Protein AF-A0A2Z3GL99-F1 (afdb_monomer)

Secondary structure (DSSP, 8-state):
----PPPPPP------------------------------------S-S----HHHHHHHHHHHHHHHHHHHHHHHHHHHHHHHHHHHHHHTT-TTSHHHHHHHHHHHHHHHHHHHHHHHHHHHHHHHHHHHHHHHT----HHHHHHHHHHHHHHHHHHHHHHHHHHHHHHHHHHHHHHHHHTT-

Radius of gyration: 28.24 Å; Cα contacts (8 Å, |Δi|>4): 46; chains: 1; bounding box: 80×48×64 Å

Nearest PDB structures (foldseek):
  5mx5-assembly1_F  TM=6.852E-01  e=1.227E+00  Mus musculus
  7drw-assembly1_O  TM=6.756E-01  e=1.525E+00  Homo sapiens
  5mx5-assembly1_B  TM=5.835E-01  e=1.227E+00  Mus musculus
  6nct-assembly1_B  TM=4.288E-01  e=8.375E-01  Homo sapiens
  8to0-assembly1_z4  TM=4.499E-01  e=2.359E+00  Mus musculus

Solvent-accessible surface area (backbone atoms only — not comparable to full-atom values): 11790 Å² total; per-residue (Å²): 139,82,89,85,86,84,79,84,82,87,82,88,81,87,82,80,89,83,86,85,81,88,86,82,84,86,89,90,87,88,92,84,92,90,82,90,87,83,88,88,87,92,78,93,73,84,91,81,72,86,79,82,44,73,70,55,54,51,53,52,47,56,50,50,55,51,56,50,56,52,52,58,51,51,48,58,48,50,56,49,53,49,55,50,49,54,53,54,30,56,76,68,71,39,65,84,38,72,70,46,50,58,48,50,58,52,49,53,53,49,51,55,51,48,56,55,48,50,59,51,46,56,57,46,54,53,52,49,56,58,46,51,55,46,55,75,71,47,92,64,53,70,74,54,57,51,51,52,50,56,50,51,53,53,54,52,53,50,50,52,53,54,48,54,50,52,53,52,54,50,54,50,52,54,51,53,51,54,47,62,64,55,81,73,115

Mean predicted aligned error: 14.6 Å

Sequence (185 aa):
MKSVHHRFPAAALVLALGAATLGGCSPASKPAADQPDGSAATTAGAPGAPVITHADLVTEHQKLEADHRIMQTADSVMEQDHRQALAAAQQAGIEKTPAFQALEKRHDALIQQHQAVIKRHDAVITRHAELEAKHEAGGVPEAQMRQDHDQMKAEDQQIQQEHQKLVADHASMMAEHKKMLADKK

pLDDT: mean 75.06, std 21.86, range [30.75, 96.0]

Structure (mmCIF, N/CA/C/O backbone):
data_AF-A0A2Z3GL99-F1
#
_entry.id   AF-A0A2Z3GL99-F1
#
loop_
_atom_site.group_PDB
_atom_site.id
_atom_site.type_symbol
_atom_site.label_atom_id
_atom_site.label_alt_id
_atom_site.label_comp_id
_atom_site.label_asym_id
_atom_site.label_entity_id
_atom_site.label_seq_id
_atom_site.pdbx_PDB_ins_code
_atom_site.Cartn_x
_atom_site.Cartn_y
_atom_site.Cartn_z
_atom_site.occupancy
_atom_site.B_iso_or_equiv
_atom_site.auth_seq_id
_atom_site.auth_comp_id
_atom_site.auth_asym_id
_atom_site.auth_atom_id
_atom_site.pdbx_PDB_model_num
ATOM 1 N N . MET A 1 1 ? -24.311 -40.530 34.694 1.00 41.72 1 MET A N 1
ATOM 2 C CA . MET A 1 1 ? -23.332 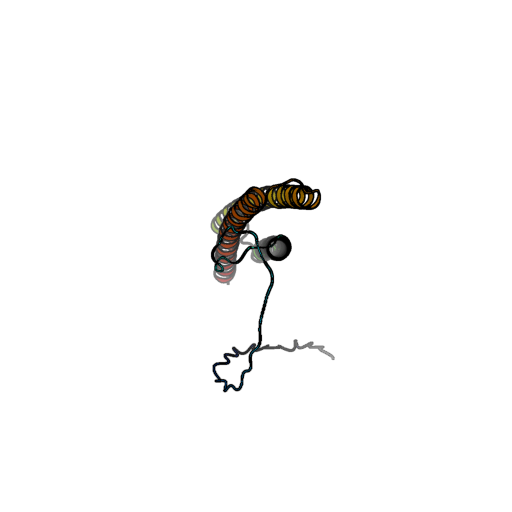-41.232 33.827 1.00 41.72 1 MET A CA 1
ATOM 3 C C . MET A 1 1 ? -23.563 -40.746 32.400 1.00 41.72 1 MET A C 1
ATOM 5 O O . MET A 1 1 ? -24.713 -40.779 32.003 1.00 41.72 1 MET A O 1
ATOM 9 N N . LYS A 1 2 ? -22.608 -40.251 31.605 1.00 44.25 2 LYS A N 1
ATOM 10 C CA . LYS A 1 2 ? -21.191 -39.886 31.822 1.00 44.25 2 LYS A CA 1
ATOM 11 C C . LYS A 1 2 ? -20.988 -38.465 31.256 1.00 44.25 2 LYS A C 1
ATOM 13 O O . LYS A 1 2 ? -21.546 -38.167 30.209 1.00 44.25 2 LYS A O 1
ATOM 18 N N . SER A 1 3 ? -20.195 -37.624 31.920 1.00 37.53 3 SER A N 1
ATOM 19 C CA . SER A 1 3 ? -19.757 -36.333 31.360 1.00 37.53 3 SER A CA 1
ATOM 20 C C . SER A 1 3 ? -18.517 -36.557 30.491 1.00 37.53 3 SER A C 1
ATOM 22 O O . SER A 1 3 ? -17.615 -37.279 30.920 1.00 37.53 3 SER A O 1
ATOM 24 N N . VAL A 1 4 ? -18.455 -35.963 29.296 1.00 54.50 4 VAL A N 1
ATOM 25 C CA . VAL A 1 4 ? -17.267 -36.011 28.427 1.00 54.50 4 VAL A CA 1
ATOM 26 C C . VAL A 1 4 ? -16.664 -34.615 28.350 1.00 54.50 4 VAL A C 1
ATOM 28 O O . VAL A 1 4 ? -17.136 -33.751 27.619 1.00 54.50 4 VAL A O 1
ATOM 31 N N . HIS A 1 5 ? -15.599 -34.403 29.120 1.00 43.56 5 HIS A N 1
ATOM 32 C CA . HIS A 1 5 ? -14.755 -33.223 28.986 1.00 43.56 5 HIS A CA 1
ATOM 33 C C . HIS A 1 5 ? -13.736 -33.465 27.869 1.00 43.56 5 HIS A C 1
ATOM 35 O O . HIS A 1 5 ? -12.923 -34.388 27.963 1.00 43.56 5 HIS A O 1
ATOM 41 N N . HIS A 1 6 ? -13.723 -32.614 26.846 1.00 51.88 6 HIS A N 1
ATOM 42 C CA . HIS A 1 6 ? -12.585 -32.511 25.936 1.00 51.88 6 HIS A CA 1
ATOM 43 C C . HIS A 1 6 ? -11.726 -31.313 26.335 1.00 51.88 6 HIS A C 1
ATOM 45 O O . HIS A 1 6 ? -12.193 -30.181 26.428 1.00 51.88 6 HIS A O 1
ATOM 51 N N . ARG A 1 7 ? -10.468 -31.614 26.670 1.00 53.91 7 ARG A N 1
ATOM 52 C CA . ARG A 1 7 ? -9.465 -30.659 27.140 1.00 53.91 7 ARG A CA 1
ATOM 53 C C . ARG A 1 7 ? -8.637 -30.232 25.932 1.00 53.91 7 ARG A C 1
ATOM 55 O O . ARG A 1 7 ? -8.087 -31.091 25.249 1.00 53.91 7 ARG A O 1
ATOM 62 N N . PHE A 1 8 ? -8.529 -28.930 25.697 1.00 39.97 8 PHE A N 1
ATOM 63 C CA . PHE A 1 8 ? -7.584 -28.382 24.726 1.00 39.97 8 PHE A CA 1
ATOM 64 C C . PHE A 1 8 ? -6.140 -28.594 25.218 1.00 39.97 8 PHE A C 1
ATOM 66 O O . PHE A 1 8 ? -5.864 -28.293 26.384 1.00 39.97 8 PHE A O 1
ATOM 73 N N . PRO A 1 9 ? -5.206 -29.061 24.372 1.00 54.28 9 PRO A N 1
ATOM 74 C CA . PRO A 1 9 ? -3.782 -28.938 24.642 1.00 54.28 9 PRO A CA 1
ATOM 75 C C . PRO A 1 9 ? -3.295 -27.540 24.235 1.00 54.28 9 PRO A C 1
ATOM 77 O O . PRO A 1 9 ? -3.464 -27.116 23.094 1.00 54.28 9 PRO A O 1
ATOM 80 N N . ALA A 1 10 ? -2.670 -26.825 25.169 1.00 42.97 10 ALA A N 1
ATOM 81 C CA . ALA A 1 10 ? -1.933 -25.607 24.858 1.00 42.97 10 ALA A CA 1
ATOM 82 C C . ALA A 1 10 ? -0.568 -25.972 24.253 1.00 42.97 10 ALA A C 1
ATOM 84 O O . ALA A 1 10 ? 0.182 -26.742 24.853 1.00 42.97 10 ALA A O 1
ATOM 85 N N . ALA A 1 11 ? -0.233 -25.391 23.101 1.00 43.44 11 ALA A N 1
ATOM 86 C CA . ALA A 1 11 ? 1.092 -25.485 22.498 1.00 43.44 11 ALA A CA 1
ATOM 87 C C . ALA A 1 11 ? 1.738 -24.094 22.492 1.00 43.44 11 ALA A C 1
ATOM 89 O O . ALA A 1 11 ? 1.446 -23.262 21.636 1.00 43.44 11 ALA A O 1
ATOM 90 N N . ALA A 1 12 ? 2.602 -23.834 23.474 1.00 41.66 12 ALA A N 1
ATOM 91 C CA . ALA A 1 12 ? 3.478 -22.672 23.456 1.00 41.66 12 ALA A CA 1
ATOM 92 C C . ALA A 1 12 ? 4.697 -22.995 22.582 1.00 41.66 12 ALA A C 1
ATOM 94 O O . ALA A 1 12 ? 5.464 -23.897 22.921 1.00 41.66 12 ALA A O 1
ATOM 95 N N . LEU A 1 13 ? 4.885 -22.267 21.479 1.00 40.94 13 LEU A N 1
ATOM 96 C CA . LEU A 1 13 ? 6.094 -22.366 20.664 1.00 40.94 13 LEU A CA 1
ATOM 97 C C . LEU A 1 13 ? 6.972 -21.135 20.902 1.00 40.94 13 LEU A C 1
ATOM 99 O O . LEU A 1 13 ? 6.658 -20.030 20.468 1.00 40.94 13 LEU A O 1
ATOM 103 N N . VAL A 1 14 ? 8.073 -21.347 21.617 1.00 40.41 14 VAL A N 1
ATOM 104 C CA . VAL A 1 14 ? 9.142 -20.360 21.789 1.00 40.41 14 VAL A CA 1
ATOM 105 C C . VAL A 1 14 ? 9.998 -20.365 20.526 1.00 40.41 14 VAL A C 1
ATOM 107 O O . VAL A 1 14 ? 10.539 -21.409 20.167 1.00 40.41 14 VAL A O 1
ATOM 110 N N . LEU A 1 15 ? 10.163 -19.210 19.880 1.00 39.53 15 LEU A N 1
ATOM 111 C CA . LEU A 1 15 ? 11.163 -19.019 18.828 1.00 39.53 15 LEU A CA 1
ATOM 112 C C . LEU A 1 15 ? 12.319 -18.186 19.385 1.00 39.53 15 LEU A C 1
ATOM 114 O O . LEU A 1 15 ? 12.143 -17.041 19.796 1.00 39.53 15 LEU A O 1
ATOM 118 N N . ALA A 1 16 ? 13.492 -18.812 19.460 1.00 40.69 16 ALA A N 1
ATOM 119 C CA . ALA A 1 16 ? 14.688 -18.229 20.048 1.00 40.69 16 ALA A CA 1
ATOM 120 C C . ALA A 1 16 ? 15.438 -17.339 19.047 1.00 40.69 16 ALA A C 1
ATOM 122 O O . ALA A 1 16 ? 15.595 -17.687 17.877 1.00 40.69 16 ALA A O 1
ATOM 123 N N . LEU A 1 17 ? 15.955 -16.213 19.541 1.00 40.97 17 LEU A N 1
ATOM 124 C CA . LEU A 1 17 ? 16.877 -15.346 18.813 1.00 40.97 17 LEU A CA 1
ATOM 125 C C . LEU A 1 17 ? 18.257 -16.022 18.723 1.00 40.97 17 LEU A C 1
ATOM 127 O O . LEU A 1 17 ? 18.884 -16.280 19.749 1.00 40.97 17 LEU A O 1
ATOM 131 N N . GLY A 1 18 ? 18.733 -16.289 17.506 1.00 34.81 18 GLY A N 1
ATOM 132 C CA . GLY A 1 18 ? 20.058 -16.859 17.248 1.00 34.81 18 GLY A CA 1
ATOM 133 C C . GLY A 1 18 ? 20.993 -15.843 16.597 1.00 34.81 18 GLY A C 1
ATOM 134 O O . GLY A 1 18 ? 21.006 -15.719 15.377 1.00 34.81 18 GLY A O 1
ATOM 135 N N . ALA A 1 19 ? 21.784 -15.129 17.400 1.00 40.16 19 ALA A N 1
ATOM 136 C CA . ALA A 1 19 ? 22.889 -14.315 16.897 1.00 40.16 19 ALA A CA 1
ATOM 137 C C . ALA A 1 19 ? 24.157 -15.174 16.764 1.00 40.16 19 ALA A C 1
ATOM 139 O O . ALA A 1 19 ? 24.515 -15.888 17.700 1.00 40.16 19 ALA A O 1
ATOM 140 N N . ALA A 1 20 ? 24.858 -15.073 15.633 1.00 40.88 20 ALA A N 1
ATOM 141 C CA . ALA A 1 20 ? 26.157 -15.708 15.419 1.00 40.88 20 ALA A CA 1
ATOM 142 C C . ALA A 1 20 ? 27.150 -14.685 14.854 1.00 40.88 20 ALA A C 1
ATOM 144 O O . ALA A 1 20 ? 26.864 -14.004 13.869 1.00 40.88 20 ALA A O 1
ATOM 145 N N . THR A 1 21 ? 28.311 -14.565 15.495 1.00 37.78 21 THR A N 1
ATOM 146 C CA . THR A 1 21 ? 29.349 -13.579 15.179 1.00 37.78 21 THR A CA 1
ATOM 147 C C . THR A 1 21 ? 30.720 -14.243 15.011 1.00 37.78 21 THR A C 1
ATOM 149 O O . THR A 1 21 ? 31.078 -15.127 15.780 1.00 37.78 21 THR A O 1
ATOM 152 N N . LEU A 1 22 ? 31.508 -13.693 14.073 1.00 35.25 22 LEU A N 1
ATOM 153 C CA . LEU A 1 22 ? 32.984 -13.706 13.997 1.00 35.25 22 LEU A CA 1
ATOM 154 C C . LEU A 1 22 ? 33.747 -15.002 13.626 1.00 35.25 22 LEU A C 1
ATOM 156 O O . LEU A 1 22 ? 33.459 -16.099 14.087 1.00 35.25 22 LEU A O 1
ATOM 160 N N . GLY A 1 23 ? 34.844 -14.791 12.879 1.00 33.12 23 GLY A N 1
ATOM 161 C CA . GLY A 1 23 ? 35.929 -15.752 12.602 1.00 33.12 23 GLY A CA 1
ATOM 162 C C . GLY A 1 23 ? 35.973 -16.231 11.139 1.00 33.12 23 GLY A C 1
ATOM 163 O O . GLY A 1 23 ? 34.971 -16.717 10.636 1.00 33.12 23 GLY A O 1
ATOM 164 N N . GLY A 1 24 ? 37.082 -16.139 10.394 1.00 30.75 24 GLY A N 1
ATOM 165 C CA . GLY A 1 24 ? 38.426 -15.641 10.727 1.00 30.75 24 GLY A CA 1
ATOM 166 C C . GLY A 1 24 ? 39.341 -15.546 9.484 1.00 30.75 24 GLY A C 1
ATOM 167 O O . GLY A 1 24 ? 38.906 -15.817 8.369 1.00 30.75 24 GLY A O 1
ATOM 168 N N . CYS A 1 25 ? 40.592 -15.116 9.677 1.00 33.41 25 CYS A N 1
ATOM 169 C CA . CYS A 1 25 ? 41.527 -14.694 8.619 1.00 33.41 25 CYS A CA 1
ATOM 170 C C . CYS A 1 25 ? 42.076 -15.794 7.681 1.00 33.41 25 CYS A C 1
ATOM 172 O O . CYS A 1 25 ? 42.191 -16.961 8.049 1.00 33.41 25 CYS A O 1
ATOM 174 N N . SER A 1 26 ? 42.548 -15.350 6.507 1.00 41.50 26 SER A N 1
ATOM 175 C CA . SER A 1 26 ? 43.409 -16.075 5.551 1.00 41.50 26 SER A CA 1
ATOM 176 C C . SER A 1 26 ? 44.777 -16.488 6.131 1.00 41.50 26 SER A C 1
ATOM 178 O O . SER A 1 26 ? 45.189 -15.986 7.180 1.00 41.50 26 SER A O 1
ATOM 180 N N . PRO A 1 27 ? 45.556 -17.311 5.398 1.00 51.03 27 PRO A N 1
ATOM 181 C CA . PRO A 1 27 ? 46.766 -16.756 4.762 1.00 51.03 27 PRO A CA 1
ATOM 182 C C . PRO A 1 27 ? 47.041 -17.256 3.320 1.00 51.03 27 PRO A C 1
ATOM 184 O O . PRO A 1 27 ? 46.310 -18.079 2.778 1.00 51.03 27 PRO A O 1
ATOM 187 N N . ALA A 1 28 ? 48.088 -16.710 2.682 1.00 38.22 28 ALA A N 1
ATOM 188 C CA . ALA A 1 28 ? 48.349 -16.754 1.232 1.00 38.22 28 ALA A CA 1
ATOM 189 C C . ALA A 1 28 ? 49.667 -17.456 0.819 1.00 38.22 28 ALA A C 1
ATOM 191 O O . ALA A 1 28 ? 50.537 -17.659 1.665 1.00 38.22 28 ALA A O 1
ATOM 192 N N . SER A 1 29 ? 49.836 -17.749 -0.488 1.00 39.06 29 SER A N 1
ATOM 193 C CA . SER A 1 29 ? 51.088 -17.918 -1.297 1.00 39.06 29 SER A CA 1
ATOM 194 C C . SER A 1 29 ? 50.747 -18.624 -2.634 1.00 39.06 29 SER A C 1
ATOM 196 O O . SER A 1 29 ? 49.821 -19.424 -2.628 1.00 39.06 29 SER A O 1
ATOM 198 N N . LYS A 1 30 ? 51.401 -18.460 -3.802 1.00 37.50 30 LYS A N 1
ATOM 199 C CA . LYS A 1 30 ? 52.640 -17.764 -4.253 1.00 37.50 30 LYS A CA 1
ATOM 200 C C . LYS A 1 30 ? 52.565 -17.499 -5.801 1.00 37.50 30 LYS A C 1
ATOM 202 O O . LYS A 1 30 ? 51.658 -18.048 -6.420 1.00 37.50 30 LYS A O 1
ATOM 207 N N . PRO A 1 31 ? 53.478 -16.723 -6.444 1.00 57.69 31 PRO A N 1
ATOM 208 C CA . PRO A 1 31 ? 53.343 -16.265 -7.848 1.00 57.69 31 PRO A CA 1
ATOM 209 C C . PRO A 1 31 ? 54.406 -16.774 -8.864 1.00 57.69 31 PRO A C 1
ATOM 211 O O . PRO A 1 31 ? 55.499 -17.165 -8.459 1.00 57.69 31 PRO A O 1
ATOM 214 N N . ALA A 1 32 ? 54.100 -16.655 -10.171 1.00 34.88 32 ALA A N 1
ATOM 215 C CA . ALA A 1 32 ? 54.984 -16.455 -11.353 1.00 34.88 32 ALA A CA 1
ATOM 216 C C . ALA A 1 32 ? 54.061 -16.245 -12.593 1.00 34.88 32 ALA A C 1
ATOM 218 O O . ALA A 1 32 ? 53.112 -17.007 -12.735 1.00 34.88 32 ALA A O 1
ATOM 219 N N . ALA A 1 33 ? 54.080 -15.154 -13.373 1.00 39.31 33 ALA A N 1
ATOM 220 C CA . ALA A 1 33 ? 55.116 -14.605 -14.269 1.00 39.31 33 ALA A CA 1
ATOM 221 C C . ALA A 1 33 ? 55.291 -15.387 -15.595 1.00 39.31 33 ALA A C 1
ATOM 223 O O . ALA A 1 33 ? 55.953 -16.419 -15.579 1.00 39.31 33 ALA A O 1
ATOM 224 N N . ASP A 1 34 ? 54.703 -14.894 -16.705 1.00 32.75 34 ASP A N 1
ATOM 225 C CA . ASP A 1 34 ? 55.428 -14.429 -17.917 1.00 32.75 34 ASP A CA 1
ATOM 226 C C . ASP A 1 34 ? 54.493 -13.722 -18.947 1.00 32.75 34 ASP A C 1
ATOM 228 O O . ASP A 1 34 ? 53.278 -13.926 -18.930 1.00 32.75 34 ASP A O 1
ATOM 232 N N . GLN A 1 35 ? 55.056 -12.873 -19.820 1.00 36.34 35 GLN A N 1
ATOM 233 C CA . GLN A 1 35 ? 54.429 -12.135 -20.945 1.00 36.34 35 GLN A CA 1
ATOM 234 C C . GLN A 1 35 ? 55.552 -11.851 -21.976 1.00 36.34 35 GLN A C 1
ATOM 236 O O . GLN A 1 35 ? 56.686 -11.669 -21.530 1.00 36.34 35 GLN A O 1
ATOM 241 N N . PRO A 1 36 ? 55.320 -11.779 -23.308 1.00 53.50 36 PRO A N 1
ATOM 242 C CA . PRO A 1 36 ? 54.488 -10.752 -23.970 1.00 53.50 36 PRO A CA 1
ATOM 243 C C . PRO A 1 36 ? 53.603 -11.392 -25.085 1.00 53.50 36 PRO A C 1
ATOM 245 O O . PRO A 1 36 ? 53.304 -12.577 -24.975 1.00 53.50 36 PRO A O 1
ATOM 248 N N . ASP A 1 37 ? 53.078 -10.769 -26.153 1.00 35.12 37 ASP A N 1
ATOM 249 C CA . ASP A 1 37 ? 53.055 -9.392 -26.702 1.00 35.12 37 ASP A CA 1
ATOM 250 C C . ASP A 1 37 ? 51.786 -9.229 -27.594 1.00 35.12 37 ASP A C 1
ATOM 252 O O . ASP A 1 37 ? 51.053 -10.201 -27.788 1.00 35.12 37 ASP A O 1
ATOM 256 N N . GLY A 1 38 ? 51.564 -8.059 -28.215 1.00 32.44 38 GLY A N 1
ATOM 257 C CA . GLY A 1 38 ? 50.743 -7.929 -29.433 1.00 32.44 38 GLY A CA 1
ATOM 258 C C . GLY A 1 38 ? 49.663 -6.836 -29.434 1.00 32.44 38 GLY A C 1
ATOM 259 O O . GLY A 1 38 ? 48.507 -7.108 -29.133 1.00 32.44 38 GLY A O 1
ATOM 260 N N . SER A 1 39 ? 50.049 -5.624 -29.850 1.00 35.78 39 SER A N 1
ATOM 261 C CA . SER A 1 39 ? 49.253 -4.459 -30.311 1.00 35.78 39 SER A CA 1
ATOM 262 C C . SER A 1 39 ? 47.783 -4.639 -30.757 1.00 35.78 39 SER A C 1
ATOM 264 O O . SER A 1 39 ? 47.434 -5.640 -31.367 1.00 35.78 39 SER A O 1
ATOM 266 N N . ALA A 1 40 ? 46.910 -3.617 -30.748 1.00 35.44 40 ALA A N 1
ATOM 267 C CA . ALA A 1 40 ? 46.861 -2.298 -30.084 1.00 35.44 40 ALA A CA 1
ATOM 268 C C . ALA A 1 40 ? 45.566 -1.569 -30.526 1.00 35.44 40 ALA A C 1
ATOM 270 O O . ALA A 1 40 ? 45.339 -1.448 -31.728 1.00 35.44 40 ALA A O 1
ATOM 271 N N . ALA A 1 41 ? 44.773 -1.008 -29.602 1.00 34.12 41 ALA A N 1
ATOM 272 C CA . ALA A 1 41 ? 43.851 0.113 -29.870 1.00 34.12 41 ALA A CA 1
ATOM 273 C C . ALA A 1 41 ? 43.347 0.731 -28.552 1.00 34.12 41 ALA A C 1
ATOM 275 O O . ALA A 1 41 ? 42.792 0.041 -27.701 1.00 34.12 41 ALA A O 1
ATOM 276 N N . THR A 1 42 ? 43.541 2.039 -28.383 1.00 34.47 42 THR A N 1
ATOM 277 C CA . THR A 1 42 ? 43.321 2.755 -27.117 1.00 34.47 42 THR A CA 1
ATOM 278 C C . THR A 1 42 ? 41.980 3.483 -27.075 1.00 34.47 42 THR A C 1
ATOM 280 O O . THR A 1 42 ? 41.791 4.428 -27.834 1.00 34.47 42 THR A O 1
ATOM 283 N N . THR A 1 43 ? 41.162 3.201 -26.059 1.00 36.00 43 THR A N 1
ATOM 284 C CA . THR A 1 43 ? 40.497 4.248 -25.255 1.00 36.00 43 THR A CA 1
ATOM 285 C C . THR A 1 43 ? 40.430 3.790 -23.803 1.00 36.00 43 THR A C 1
ATOM 287 O O . THR A 1 43 ? 39.802 2.780 -23.497 1.00 36.00 43 THR A O 1
ATOM 290 N N . ALA A 1 44 ? 41.092 4.520 -22.908 1.00 39.44 44 ALA A N 1
ATOM 291 C CA . ALA A 1 44 ? 41.144 4.189 -21.491 1.00 39.44 44 ALA A CA 1
ATOM 292 C C . ALA A 1 44 ? 39.843 4.591 -20.771 1.00 39.44 44 ALA A C 1
ATOM 294 O O . ALA A 1 44 ? 39.575 5.776 -20.587 1.00 39.44 44 ALA A O 1
ATOM 295 N N . GLY A 1 45 ? 39.071 3.597 -20.326 1.00 32.97 45 GLY A N 1
ATOM 296 C CA . GLY A 1 45 ? 38.057 3.737 -19.278 1.00 32.97 45 GLY A CA 1
ATOM 297 C C . GLY A 1 45 ? 38.579 3.112 -17.983 1.00 32.97 45 GLY A C 1
ATOM 298 O O . GLY A 1 45 ? 39.161 2.028 -18.016 1.00 32.97 45 GLY A O 1
ATOM 299 N N . ALA A 1 46 ? 38.427 3.796 -16.848 1.00 37.53 46 ALA A N 1
ATOM 300 C CA . ALA A 1 46 ? 38.944 3.311 -15.568 1.00 37.53 46 ALA A CA 1
ATOM 301 C C . ALA A 1 46 ? 38.182 2.057 -15.077 1.00 37.53 46 ALA A C 1
ATOM 303 O O . ALA A 1 46 ? 36.950 2.047 -15.124 1.00 37.53 46 ALA A O 1
ATOM 304 N N . PRO A 1 47 ? 38.866 1.025 -14.545 1.00 50.56 47 PRO A N 1
ATOM 305 C CA . PRO A 1 47 ? 38.201 -0.113 -13.922 1.00 50.56 47 PRO A CA 1
ATOM 306 C C . PRO A 1 47 ? 37.761 0.274 -12.502 1.00 50.56 47 PRO A C 1
ATOM 308 O O . PRO A 1 47 ? 38.609 0.527 -11.647 1.00 50.56 47 PRO A O 1
ATOM 311 N N . GLY A 1 48 ? 36.454 0.335 -12.225 1.00 43.47 48 GLY A N 1
ATOM 312 C CA . GLY A 1 48 ? 36.008 0.648 -10.857 1.00 43.47 48 GLY A CA 1
ATOM 313 C C . GLY A 1 48 ? 34.541 1.004 -10.616 1.00 43.47 48 GLY A C 1
ATOM 314 O O . GLY A 1 48 ? 34.160 1.121 -9.455 1.00 43.47 48 GLY A O 1
ATOM 315 N N . ALA A 1 49 ? 33.705 1.156 -11.646 1.00 43.16 49 ALA A N 1
ATOM 316 C CA . ALA A 1 49 ? 32.254 1.197 -11.457 1.00 43.16 49 ALA A CA 1
ATOM 317 C C . ALA A 1 49 ? 31.677 -0.215 -11.662 1.00 43.16 49 ALA A C 1
ATOM 319 O O . ALA A 1 49 ? 32.014 -0.839 -12.672 1.00 43.16 49 ALA A O 1
ATOM 320 N N . PRO A 1 50 ? 30.819 -0.737 -10.762 1.00 49.34 50 PRO A N 1
ATOM 321 C CA . PRO A 1 50 ? 30.037 -1.924 -11.071 1.00 49.34 50 PRO A CA 1
ATOM 322 C C . PRO A 1 50 ? 29.087 -1.578 -12.222 1.00 49.34 50 PRO A C 1
ATOM 324 O O . PRO A 1 50 ? 28.176 -0.763 -12.065 1.00 49.34 50 PRO A O 1
ATOM 327 N N . VAL A 1 51 ? 29.334 -2.168 -13.391 1.00 62.41 51 VAL A N 1
ATOM 328 C CA . VAL A 1 51 ? 28.391 -2.135 -14.512 1.00 62.41 51 VAL A CA 1
ATOM 329 C C . VAL A 1 51 ? 27.218 -3.011 -14.097 1.00 62.41 51 VAL A C 1
ATOM 331 O O . VAL A 1 51 ? 27.363 -4.229 -14.031 1.00 62.41 51 VAL A O 1
ATOM 334 N N . ILE A 1 52 ? 26.093 -2.387 -13.747 1.00 67.62 52 ILE A N 1
ATOM 335 C CA . ILE A 1 52 ? 24.866 -3.117 -13.425 1.00 67.62 52 ILE A CA 1
ATOM 336 C C . ILE A 1 52 ? 24.382 -3.751 -14.727 1.00 67.62 52 ILE A C 1
ATOM 338 O O . ILE A 1 52 ? 24.054 -3.044 -15.680 1.00 67.62 52 ILE A O 1
ATOM 342 N N . THR A 1 53 ? 24.381 -5.077 -14.789 1.00 76.56 53 THR A N 1
ATOM 343 C CA . THR A 1 53 ? 23.956 -5.806 -15.981 1.00 76.56 53 THR A CA 1
ATOM 344 C C . THR A 1 53 ? 22.434 -5.903 -16.032 1.00 76.56 53 THR A C 1
ATOM 346 O O . THR A 1 53 ? 21.754 -5.838 -15.010 1.00 76.56 53 THR A O 1
ATOM 349 N N . HIS A 1 54 ? 21.876 -6.139 -17.220 1.00 73.19 54 HIS A N 1
ATOM 350 C CA . HIS A 1 54 ? 20.443 -6.417 -17.359 1.00 73.19 54 HIS A CA 1
ATOM 351 C C . HIS A 1 54 ? 19.990 -7.623 -16.500 1.00 73.19 54 HIS A C 1
ATOM 353 O O . HIS A 1 54 ? 18.889 -7.612 -15.963 1.00 73.19 54 HIS A O 1
ATOM 359 N N . ALA A 1 55 ? 20.861 -8.615 -16.269 1.00 80.19 55 ALA A N 1
ATOM 360 C CA . ALA A 1 55 ? 20.565 -9.741 -15.378 1.00 80.19 55 ALA A CA 1
ATOM 361 C C . ALA A 1 55 ? 20.459 -9.328 -13.894 1.00 80.19 55 ALA A C 1
ATOM 363 O O . ALA A 1 55 ? 19.609 -9.852 -13.169 1.00 80.19 55 ALA A O 1
ATOM 364 N N . ASP A 1 56 ? 21.273 -8.367 -13.444 1.00 81.12 56 ASP A N 1
ATOM 365 C CA . ASP A 1 56 ? 21.155 -7.791 -12.097 1.00 81.12 56 ASP A CA 1
ATOM 366 C C . ASP A 1 56 ? 19.828 -7.026 -11.956 1.00 81.12 56 ASP A C 1
ATOM 368 O O . ASP A 1 56 ? 19.111 -7.192 -10.970 1.00 81.12 56 ASP A O 1
ATOM 372 N N . LEU A 1 57 ? 19.461 -6.253 -12.985 1.00 75.12 57 LEU A N 1
ATOM 373 C CA . LEU A 1 57 ? 18.224 -5.468 -13.035 1.00 75.12 57 LEU A CA 1
ATOM 374 C C . LEU A 1 57 ? 16.956 -6.345 -13.012 1.00 75.12 57 LEU A C 1
ATOM 376 O O . LEU A 1 57 ? 16.018 -6.045 -12.270 1.00 75.12 57 LEU A O 1
ATOM 380 N N . VAL A 1 58 ? 16.941 -7.460 -13.752 1.00 79.31 58 VAL A N 1
ATOM 381 C CA . VAL A 1 58 ? 15.861 -8.467 -13.702 1.00 79.31 58 VAL A CA 1
ATOM 382 C C . VAL A 1 58 ? 15.792 -9.139 -12.324 1.00 79.31 58 VAL A C 1
ATOM 384 O O . VAL A 1 58 ? 14.706 -9.351 -11.786 1.00 79.31 58 VAL A O 1
ATOM 387 N N . THR A 1 59 ? 16.939 -9.418 -11.695 1.00 85.44 59 THR A N 1
ATOM 388 C CA . THR A 1 59 ? 16.987 -9.987 -10.334 1.00 85.44 59 THR A CA 1
ATOM 389 C C . THR A 1 59 ? 16.387 -9.026 -9.301 1.00 85.44 59 THR A C 1
ATOM 391 O O . THR A 1 59 ? 15.625 -9.442 -8.424 1.00 85.44 59 THR A O 1
ATOM 394 N N . GLU A 1 60 ? 16.676 -7.726 -9.413 1.00 79.75 60 GLU A N 1
ATOM 395 C CA . GLU A 1 60 ? 16.028 -6.698 -8.594 1.00 79.75 60 GLU A CA 1
ATOM 396 C C . GLU A 1 60 ? 14.520 -6.613 -8.878 1.00 79.75 60 GLU A C 1
ATOM 398 O O . GLU A 1 60 ? 13.740 -6.502 -7.931 1.00 79.75 60 GLU A O 1
ATOM 403 N N . HIS A 1 61 ? 14.086 -6.733 -10.139 1.00 78.62 61 HIS A N 1
ATOM 404 C CA . HIS A 1 61 ? 12.663 -6.717 -10.488 1.00 78.62 61 HIS A CA 1
ATOM 405 C C . HIS A 1 61 ? 11.887 -7.886 -9.858 1.00 78.62 61 HIS A C 1
ATOM 407 O O . HIS A 1 61 ? 10.863 -7.668 -9.211 1.00 78.62 61 HIS A O 1
ATOM 413 N N . GLN A 1 62 ? 12.424 -9.107 -9.926 1.00 83.38 62 GLN A N 1
ATOM 414 C CA . GLN A 1 62 ? 11.829 -10.289 -9.286 1.00 83.38 62 GLN A CA 1
ATOM 415 C C . GLN A 1 62 ? 11.716 -10.146 -7.760 1.00 83.38 62 GLN A C 1
ATOM 417 O O . GLN A 1 62 ? 10.764 -10.643 -7.152 1.00 83.38 62 GLN A O 1
ATOM 422 N N . LYS A 1 63 ? 12.662 -9.443 -7.119 1.00 85.38 63 LYS A N 1
ATOM 423 C CA . LYS A 1 63 ? 12.554 -9.110 -5.693 1.00 85.38 63 LYS A CA 1
ATOM 424 C C . LYS A 1 63 ? 11.391 -8.145 -5.436 1.00 85.38 63 LYS A C 1
ATOM 426 O O . LYS A 1 63 ? 10.657 -8.343 -4.471 1.00 85.38 63 LYS A O 1
ATOM 431 N N . LEU A 1 64 ? 11.220 -7.126 -6.278 1.00 80.50 64 LEU A N 1
ATOM 432 C CA . LEU A 1 64 ? 10.119 -6.168 -6.159 1.00 80.50 64 LEU A CA 1
ATOM 433 C C . LEU A 1 64 ? 8.771 -6.892 -6.317 1.00 80.50 64 LEU A C 1
ATOM 435 O O . LEU A 1 64 ? 7.935 -6.805 -5.423 1.00 80.50 64 LEU A O 1
ATOM 439 N N . GLU A 1 65 ? 8.608 -7.760 -7.323 1.00 81.00 65 GLU A N 1
ATOM 440 C CA . GLU A 1 65 ? 7.417 -8.621 -7.427 1.00 81.00 65 GLU A CA 1
ATOM 441 C C . GLU A 1 65 ? 7.151 -9.479 -6.176 1.00 81.00 65 GLU A C 1
ATOM 443 O O . GLU A 1 65 ? 5.996 -9.712 -5.807 1.00 81.00 65 GLU A O 1
ATOM 448 N N . ALA A 1 66 ? 8.199 -10.001 -5.531 1.00 86.06 66 ALA A N 1
ATOM 449 C CA . ALA A 1 66 ? 8.052 -10.785 -4.309 1.00 86.06 66 ALA A CA 1
ATOM 450 C C . ALA A 1 66 ? 7.562 -9.912 -3.139 1.00 86.06 66 ALA A C 1
ATOM 452 O O . ALA A 1 66 ? 6.635 -10.316 -2.430 1.00 86.06 66 ALA A O 1
ATOM 453 N N . ASP A 1 67 ? 8.106 -8.699 -2.991 1.00 82.06 67 ASP A N 1
ATOM 454 C CA . ASP A 1 67 ? 7.618 -7.697 -2.035 1.00 82.06 67 ASP A CA 1
ATOM 455 C C . ASP A 1 67 ? 6.128 -7.359 -2.313 1.00 82.06 67 ASP A C 1
ATOM 457 O O . ASP A 1 67 ? 5.338 -7.194 -1.381 1.00 82.06 67 ASP A O 1
ATOM 461 N N . HIS A 1 68 ? 5.695 -7.353 -3.581 1.00 77.38 68 HIS A N 1
ATOM 462 C CA . HIS A 1 68 ? 4.303 -7.079 -3.979 1.00 77.38 68 HIS A CA 1
ATOM 463 C C . HIS A 1 68 ? 3.334 -8.191 -3.543 1.00 77.38 68 HIS A C 1
ATOM 465 O O . HIS A 1 68 ? 2.261 -7.916 -2.998 1.00 77.38 68 HIS A O 1
ATOM 471 N N . ARG A 1 69 ? 3.730 -9.464 -3.685 1.00 82.75 69 ARG A N 1
ATOM 472 C CA . ARG A 1 69 ? 2.942 -10.620 -3.205 1.00 82.75 69 ARG A CA 1
ATOM 473 C C . ARG A 1 69 ? 2.800 -10.626 -1.676 1.00 82.75 69 ARG A C 1
ATOM 475 O O . ARG A 1 69 ? 1.764 -11.042 -1.147 1.00 82.75 69 ARG A O 1
ATOM 482 N N . ILE A 1 70 ? 3.809 -10.129 -0.952 1.00 85.25 70 ILE A N 1
ATOM 483 C CA . ILE A 1 70 ? 3.737 -9.935 0.506 1.00 85.25 70 ILE A CA 1
ATOM 484 C C . ILE A 1 70 ? 2.682 -8.871 0.849 1.00 85.25 70 ILE A C 1
ATOM 486 O O . ILE A 1 70 ? 1.850 -9.107 1.726 1.00 85.25 70 ILE A O 1
ATOM 490 N N . MET A 1 71 ? 2.645 -7.748 0.124 1.00 82.44 71 MET A N 1
ATOM 491 C CA . MET A 1 71 ? 1.643 -6.691 0.337 1.00 82.44 71 MET A CA 1
ATOM 492 C C . MET A 1 71 ? 0.207 -7.164 0.043 1.00 82.44 71 MET A C 1
ATOM 494 O O . MET A 1 71 ? -0.692 -6.899 0.839 1.00 82.44 71 MET A O 1
ATOM 498 N N . GLN A 1 72 ? -0.013 -7.947 -1.020 1.00 81.50 72 GLN A N 1
ATOM 499 C CA . GLN A 1 72 ? -1.316 -8.582 -1.307 1.00 81.50 72 GLN A CA 1
ATOM 500 C C . GLN A 1 72 ? -1.763 -9.557 -0.200 1.00 81.50 72 GLN A C 1
ATOM 502 O O . GLN A 1 72 ? -2.949 -9.659 0.132 1.00 81.50 72 GLN A O 1
ATOM 507 N N . THR A 1 73 ? -0.808 -10.265 0.410 1.00 86.50 73 THR A N 1
ATOM 508 C CA . THR A 1 73 ? -1.083 -11.148 1.554 1.00 86.50 73 THR A CA 1
ATOM 509 C C . THR A 1 73 ? -1.488 -10.339 2.792 1.00 86.50 73 THR A C 1
ATOM 511 O O . THR A 1 73 ? -2.416 -10.729 3.501 1.00 86.50 73 THR A O 1
ATOM 514 N N . ALA A 1 74 ? -0.840 -9.196 3.039 1.00 84.31 74 ALA A N 1
ATOM 515 C CA . ALA A 1 74 ? -1.161 -8.310 4.158 1.00 84.31 74 ALA A CA 1
ATOM 516 C C . ALA A 1 74 ? -2.571 -7.693 4.044 1.00 84.31 74 ALA A C 1
ATOM 518 O O . ALA A 1 74 ? -3.275 -7.616 5.051 1.00 84.31 74 ALA A O 1
ATOM 519 N N . ASP A 1 75 ? -3.016 -7.333 2.836 1.00 81.44 75 ASP A N 1
ATOM 520 C CA . ASP A 1 75 ? -4.390 -6.870 2.575 1.00 81.44 75 ASP A CA 1
ATOM 521 C C . ASP A 1 75 ? -5.434 -7.960 2.879 1.00 81.44 75 ASP A C 1
ATOM 523 O O . ASP A 1 75 ? -6.384 -7.738 3.632 1.00 81.44 75 ASP A O 1
ATOM 527 N N . SER A 1 76 ? -5.194 -9.192 2.412 1.00 85.94 76 SER A N 1
ATOM 528 C CA . SER A 1 76 ? -6.068 -10.344 2.701 1.00 85.94 76 SER A CA 1
ATOM 529 C C . SER A 1 76 ? -6.223 -10.603 4.210 1.00 85.94 76 SER A C 1
ATOM 531 O O . SER A 1 76 ? -7.309 -10.957 4.682 1.00 85.94 76 SER A O 1
ATOM 533 N N . VAL A 1 77 ? -5.146 -10.399 4.981 1.00 88.94 77 VAL A N 1
ATOM 534 C CA . VAL A 1 77 ? -5.164 -10.458 6.453 1.00 88.94 77 VAL A CA 1
ATOM 535 C C . VAL A 1 77 ? -5.948 -9.283 7.043 1.00 88.94 77 VAL A C 1
ATOM 537 O O . VAL A 1 77 ? -6.787 -9.510 7.910 1.00 88.94 77 VAL A O 1
ATOM 540 N N . MET A 1 78 ? -5.746 -8.054 6.556 1.00 88.00 78 MET A N 1
ATOM 541 C CA . MET A 1 78 ? -6.472 -6.863 7.016 1.00 88.00 78 MET A CA 1
ATOM 542 C C . MET A 1 78 ? -7.989 -6.993 6.819 1.00 88.00 78 MET A C 1
ATOM 544 O O . MET A 1 78 ? -8.760 -6.726 7.743 1.00 88.00 78 MET A O 1
ATOM 548 N N . GLU A 1 79 ? -8.445 -7.462 5.655 1.00 88.00 79 GLU A N 1
ATOM 549 C CA . GLU A 1 79 ? -9.870 -7.722 5.443 1.00 88.00 79 GLU A CA 1
ATOM 550 C C . GLU A 1 79 ? -10.419 -8.794 6.401 1.00 88.00 79 GLU A C 1
ATOM 552 O O . GLU A 1 79 ? -11.560 -8.710 6.869 1.00 88.00 79 GLU A O 1
ATOM 557 N N . GLN A 1 80 ? -9.639 -9.847 6.665 1.00 92.25 80 GLN A N 1
ATOM 558 C CA . GLN A 1 80 ? -10.041 -10.920 7.569 1.00 92.25 80 GLN A CA 1
ATOM 559 C C . GLN A 1 80 ? -10.150 -10.418 9.012 1.00 92.25 80 GLN A C 1
ATOM 561 O O . GLN A 1 80 ? -11.159 -10.690 9.666 1.00 92.25 80 GLN A O 1
ATOM 566 N N . ASP A 1 81 ? -9.154 -9.671 9.482 1.00 91.94 81 ASP A N 1
ATOM 567 C CA . ASP A 1 81 ? -9.131 -9.033 10.797 1.00 91.94 81 ASP A CA 1
ATOM 568 C C . ASP A 1 81 ? -10.335 -8.100 10.975 1.00 91.94 81 ASP A C 1
ATOM 570 O O . ASP A 1 81 ? -11.030 -8.181 11.991 1.00 91.94 81 ASP A O 1
ATOM 574 N N . HIS A 1 82 ? -10.670 -7.305 9.954 1.00 91.19 82 HIS A N 1
ATOM 575 C CA . HIS A 1 82 ? -11.863 -6.460 9.958 1.00 91.19 82 HIS A CA 1
ATOM 576 C C . HIS A 1 82 ? -13.163 -7.273 10.085 1.00 91.19 82 HIS A C 1
ATOM 578 O O . HIS A 1 82 ? -14.000 -6.990 10.946 1.00 91.19 82 HIS A O 1
ATOM 584 N N . ARG A 1 83 ? -13.329 -8.335 9.281 1.00 93.19 83 ARG A N 1
ATOM 585 C CA . ARG A 1 83 ? -14.497 -9.234 9.367 1.00 93.19 83 ARG A CA 1
ATOM 586 C C . ARG A 1 83 ? -14.627 -9.866 10.760 1.00 93.19 83 ARG A C 1
ATOM 588 O O . ARG A 1 83 ? -15.738 -9.970 11.284 1.00 93.19 83 ARG A O 1
ATOM 595 N N . GLN A 1 84 ? -13.509 -10.251 11.378 1.00 94.50 84 GLN A N 1
ATOM 596 C CA . GLN A 1 84 ? -13.482 -10.7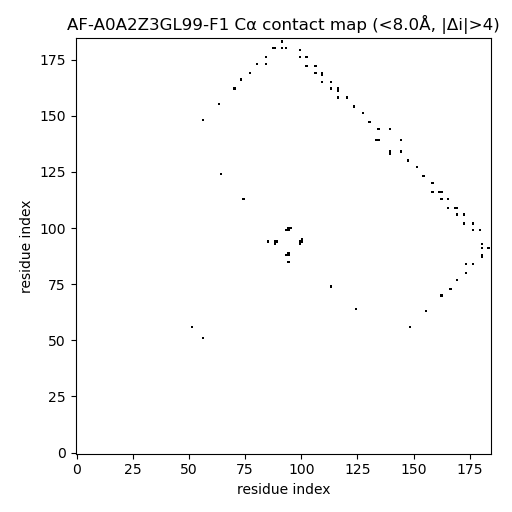79 12.746 1.00 94.50 84 GLN A CA 1
ATOM 597 C C . GLN A 1 84 ? -13.826 -9.707 13.793 1.00 94.50 84 GLN A C 1
ATOM 599 O O . GLN A 1 84 ? -14.593 -9.988 14.716 1.00 94.50 84 GLN A O 1
ATOM 604 N N . ALA A 1 85 ? -13.324 -8.479 13.633 1.00 91.94 85 ALA A N 1
ATOM 605 C CA . ALA A 1 85 ? -13.633 -7.343 14.499 1.00 91.94 85 ALA A CA 1
ATOM 606 C C . ALA A 1 85 ? -15.135 -7.005 14.488 1.00 91.94 85 ALA A C 1
ATOM 608 O O . ALA A 1 85 ? -15.762 -6.903 15.544 1.00 91.94 85 ALA A O 1
ATOM 609 N N . LEU A 1 86 ? -15.754 -6.922 13.303 1.00 94.06 86 LEU A N 1
ATOM 610 C CA . LEU A 1 86 ? -17.201 -6.712 13.175 1.00 94.06 86 LEU A CA 1
ATOM 611 C C . LEU A 1 86 ? -18.006 -7.809 13.893 1.00 94.06 86 LEU A C 1
ATOM 613 O O . LEU A 1 86 ? -18.933 -7.502 14.647 1.00 94.06 86 LEU A O 1
ATOM 617 N N . ALA A 1 87 ? -17.640 -9.081 13.706 1.00 95.62 87 ALA A N 1
ATOM 618 C CA . ALA A 1 87 ? -18.319 -10.205 14.349 1.00 95.62 87 ALA A CA 1
ATOM 619 C C . ALA A 1 87 ? -18.186 -10.170 15.885 1.00 95.62 87 ALA A C 1
ATOM 621 O O . ALA A 1 87 ? -19.171 -10.379 16.596 1.00 95.62 87 ALA A O 1
ATOM 622 N N . ALA A 1 88 ? -16.998 -9.851 16.409 1.00 94.12 88 ALA A N 1
ATOM 623 C CA . ALA A 1 88 ? -16.771 -9.699 17.845 1.00 94.12 88 ALA A CA 1
ATOM 624 C C . ALA A 1 88 ? -17.554 -8.510 18.436 1.00 94.12 88 ALA A C 1
ATOM 626 O O . ALA A 1 88 ? -18.130 -8.626 19.519 1.00 94.12 88 ALA A O 1
ATOM 627 N N . ALA A 1 89 ? -17.645 -7.389 17.710 1.00 93.81 89 ALA A N 1
ATOM 628 C CA . ALA A 1 89 ? -18.451 -6.237 18.111 1.00 93.81 89 ALA A CA 1
ATOM 629 C C . ALA A 1 89 ? -19.945 -6.557 18.228 1.00 93.81 89 ALA A C 1
ATOM 631 O O . ALA A 1 89 ? -20.574 -6.170 19.215 1.00 93.81 89 ALA A O 1
ATOM 632 N N . GLN A 1 90 ? -20.494 -7.279 17.247 1.00 94.75 90 GLN A N 1
ATOM 633 C CA . GLN A 1 90 ? -21.888 -7.730 17.250 1.00 94.75 90 GLN A CA 1
ATOM 634 C C . GLN A 1 90 ? -22.162 -8.687 18.419 1.00 94.75 90 GLN A C 1
ATOM 636 O O . GLN A 1 90 ? -23.153 -8.533 19.127 1.00 94.75 90 GLN A O 1
ATOM 641 N N . GLN A 1 91 ? -21.257 -9.639 18.679 1.00 94.75 91 GLN A N 1
ATOM 642 C CA . GLN A 1 91 ? -21.370 -10.563 19.817 1.00 94.75 91 GLN A CA 1
ATOM 643 C C . GLN A 1 91 ? -21.323 -9.842 21.175 1.00 94.75 91 GLN A C 1
ATOM 645 O O . GLN A 1 91 ? -22.008 -10.250 22.111 1.00 94.75 91 GLN A O 1
ATOM 650 N N . ALA A 1 92 ? -20.551 -8.757 21.286 1.00 94.31 92 ALA A N 1
ATOM 651 C CA . ALA A 1 92 ? -20.480 -7.922 22.486 1.00 94.31 92 ALA A CA 1
ATOM 652 C C . ALA A 1 92 ? -21.600 -6.861 22.582 1.00 94.31 92 ALA A C 1
ATOM 654 O O . ALA A 1 92 ? -21.668 -6.128 23.578 1.00 94.31 92 ALA A O 1
ATOM 655 N N . GLY A 1 93 ? -22.459 -6.729 21.563 1.00 95.00 93 GLY A N 1
ATOM 656 C CA . GLY A 1 93 ? -23.490 -5.690 21.481 1.00 95.00 93 GLY A CA 1
ATOM 657 C C . GLY A 1 93 ? -22.912 -4.278 21.620 1.00 95.00 93 GLY A C 1
ATOM 658 O O . GLY A 1 93 ? -23.393 -3.491 22.446 1.00 95.00 93 GLY A O 1
ATOM 659 N N . ILE A 1 94 ? -21.797 -3.991 20.936 1.00 94.38 94 ILE A N 1
ATOM 660 C CA . ILE A 1 94 ? -21.136 -2.669 20.939 1.00 94.38 94 ILE A CA 1
ATOM 661 C C . ILE A 1 94 ? -21.271 -1.917 19.617 1.00 94.38 94 ILE A C 1
ATOM 663 O O . ILE A 1 94 ? -20.919 -0.741 19.551 1.00 94.38 94 ILE A O 1
ATOM 667 N N . GLU A 1 95 ? -21.810 -2.548 18.578 1.00 93.38 95 GLU A N 1
ATOM 668 C CA . GLU A 1 95 ? -21.840 -2.030 17.210 1.00 93.38 95 GLU A CA 1
ATOM 669 C C . GLU A 1 95 ? -22.728 -0.783 17.030 1.00 93.38 95 GLU A C 1
ATOM 671 O O . GLU A 1 95 ? -22.614 -0.057 16.042 1.00 93.38 95 GLU A O 1
ATOM 676 N N . LYS A 1 96 ? -23.599 -0.495 18.006 1.00 93.88 96 LYS A N 1
ATOM 677 C CA . LYS A 1 96 ? -24.401 0.742 18.079 1.00 93.88 96 LYS A CA 1
ATOM 678 C C . LYS A 1 96 ? -23.811 1.818 18.994 1.00 93.88 96 LYS A C 1
ATOM 680 O O . LYS A 1 96 ? -24.407 2.883 19.128 1.00 93.88 96 LYS A O 1
ATOM 685 N N . THR A 1 97 ? -22.668 1.571 19.636 1.00 94.75 97 THR A N 1
ATOM 686 C CA . THR A 1 97 ? -22.020 2.591 20.473 1.00 94.75 97 THR A CA 1
ATOM 687 C C . THR A 1 97 ? -21.375 3.674 19.596 1.00 94.75 97 THR A C 1
ATOM 689 O O . THR A 1 97 ? -20.775 3.343 18.569 1.00 94.75 97 THR A O 1
ATOM 692 N N . PRO A 1 98 ? -21.421 4.963 19.991 1.00 94.88 98 PRO A N 1
ATOM 693 C CA . PRO A 1 98 ? -20.774 6.033 19.227 1.00 94.88 98 PRO A CA 1
ATOM 694 C C . PRO A 1 98 ? -19.264 5.823 19.047 1.00 94.88 98 PRO A C 1
ATOM 696 O O . PRO A 1 98 ? -18.719 6.151 17.997 1.00 94.88 98 PRO A O 1
ATOM 699 N N . ALA A 1 99 ? -18.594 5.234 20.046 1.00 93.31 99 ALA A N 1
ATOM 700 C CA . ALA A 1 99 ? -17.168 4.916 19.988 1.00 93.31 99 ALA A CA 1
ATOM 701 C C . ALA A 1 99 ? -16.851 3.883 18.895 1.00 93.31 99 ALA A C 1
ATOM 703 O O . ALA A 1 99 ? -15.935 4.097 18.102 1.00 93.31 99 ALA A O 1
ATOM 704 N N . PHE A 1 100 ? -17.640 2.806 18.801 1.00 94.19 100 PHE A N 1
ATOM 705 C CA . PHE A 1 100 ? -17.463 1.805 17.752 1.00 94.19 100 PHE A CA 1
ATOM 706 C C . PHE A 1 100 ? -17.761 2.373 16.359 1.00 94.19 100 PHE A C 1
ATOM 708 O O . PHE A 1 100 ? -16.975 2.170 15.442 1.00 94.19 100 PHE A O 1
ATOM 715 N N . GLN A 1 101 ? -18.831 3.156 16.200 1.00 95.06 101 GLN A N 1
ATOM 716 C CA . GLN A 1 101 ? -19.158 3.800 14.917 1.00 95.06 101 GLN A CA 1
ATOM 717 C C . GLN A 1 101 ? -18.098 4.825 14.472 1.00 95.06 101 GLN A C 1
ATOM 719 O O . GLN A 1 101 ? -17.895 5.039 13.281 1.00 95.06 101 GLN A O 1
ATOM 724 N N . ALA A 1 102 ? -17.397 5.466 15.412 1.00 95.06 102 ALA A N 1
ATOM 725 C CA . ALA A 1 102 ? -16.258 6.332 15.103 1.00 95.06 102 ALA A CA 1
ATOM 726 C C . ALA A 1 102 ? -14.972 5.549 14.769 1.00 95.06 102 ALA A C 1
ATOM 728 O O . ALA A 1 102 ? -14.077 6.086 14.112 1.00 95.06 102 ALA A O 1
ATOM 729 N N . LEU A 1 103 ? -14.847 4.298 15.222 1.00 93.81 103 LEU A N 1
ATOM 730 C CA . LEU A 1 103 ? -13.778 3.386 14.812 1.00 93.81 103 LEU A CA 1
ATOM 731 C C . LEU A 1 103 ? -14.052 2.801 13.419 1.00 93.81 103 LEU A C 1
ATOM 733 O O . LEU A 1 103 ? -13.172 2.861 12.568 1.00 93.81 103 LEU A O 1
ATOM 737 N N . GLU A 1 104 ? -15.265 2.312 13.162 1.00 93.69 104 GLU A N 1
ATOM 738 C CA . GLU A 1 104 ? -15.658 1.737 11.869 1.00 93.69 104 GLU A CA 1
ATOM 739 C C . GLU A 1 104 ? -15.515 2.752 10.723 1.00 93.69 104 GLU A C 1
ATOM 741 O O . GLU A 1 104 ? -14.801 2.465 9.769 1.00 93.69 104 GLU A O 1
ATOM 746 N N . LYS A 1 105 ? -15.980 3.999 10.876 1.00 94.62 105 LYS A N 1
ATOM 747 C CA . LYS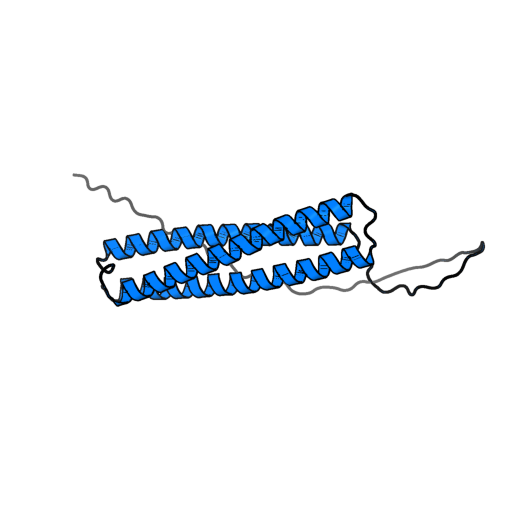 A 1 105 ? -15.736 5.066 9.880 1.00 94.62 105 LYS A CA 1
ATOM 748 C C . LYS A 1 105 ? -14.259 5.324 9.565 1.00 94.62 105 LYS A C 1
ATOM 750 O O . LYS A 1 105 ? -13.926 5.694 8.440 1.00 94.62 105 LYS A O 1
ATOM 755 N N . ARG A 1 106 ? -13.363 5.180 10.552 1.00 94.31 106 ARG A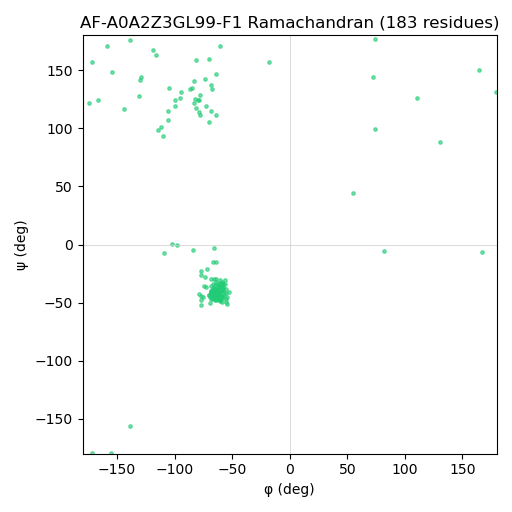 N 1
ATOM 756 C CA . ARG A 1 106 ? -11.909 5.286 10.324 1.00 94.31 106 ARG A CA 1
ATOM 757 C C . ARG A 1 106 ? -11.383 4.058 9.587 1.00 94.31 106 ARG A C 1
ATOM 759 O O . ARG A 1 106 ? -10.524 4.203 8.725 1.00 94.31 106 ARG A O 1
ATOM 766 N N . HIS A 1 107 ? -11.926 2.886 9.895 1.00 91.19 107 HIS A N 1
ATOM 767 C CA . HIS A 1 107 ? -11.579 1.633 9.243 1.00 91.19 107 HIS A CA 1
ATOM 768 C C . HIS A 1 107 ? -12.025 1.596 7.772 1.00 91.19 107 HIS A C 1
ATOM 770 O O . HIS A 1 107 ? -11.246 1.187 6.915 1.00 91.19 107 HIS A O 1
ATOM 776 N N . ASP A 1 108 ? -13.223 2.089 7.458 1.00 90.25 108 ASP A N 1
ATOM 777 C CA . ASP A 1 108 ? -13.708 2.252 6.082 1.00 90.25 108 ASP A CA 1
ATOM 778 C C . ASP A 1 108 ? -12.807 3.203 5.290 1.00 90.25 108 ASP A C 1
ATOM 780 O O . ASP A 1 108 ? -12.383 2.890 4.176 1.00 90.25 108 ASP A O 1
ATOM 784 N N . ALA A 1 109 ? -12.450 4.350 5.881 1.00 92.12 109 ALA A N 1
ATOM 785 C CA . ALA A 1 109 ? -11.523 5.296 5.267 1.00 92.12 109 ALA A CA 1
ATOM 786 C C . ALA A 1 109 ? -10.139 4.668 5.013 1.00 92.12 109 ALA A C 1
ATOM 788 O O . ALA A 1 109 ? -9.546 4.913 3.962 1.00 92.12 109 ALA A O 1
ATOM 789 N N . LEU A 1 110 ? -9.648 3.829 5.932 1.00 90.69 110 LEU A N 1
ATOM 790 C CA . LEU A 1 110 ? -8.390 3.098 5.777 1.00 90.69 110 LEU A CA 1
ATOM 791 C C . LEU A 1 110 ? -8.463 2.065 4.642 1.00 90.69 110 LEU A C 1
ATOM 793 O O . LEU A 1 110 ? -7.567 2.027 3.802 1.00 90.69 110 LEU A O 1
ATOM 797 N N . ILE A 1 111 ? -9.548 1.285 4.562 1.00 85.75 111 ILE A N 1
ATOM 798 C CA . ILE A 1 111 ? -9.787 0.327 3.469 1.00 85.75 111 ILE A CA 1
ATOM 799 C C . ILE A 1 111 ? -9.832 1.059 2.120 1.00 85.75 111 ILE A C 1
ATOM 801 O O . ILE A 1 111 ? -9.186 0.628 1.167 1.00 85.75 111 ILE A O 1
ATOM 805 N N . GLN A 1 112 ? -10.524 2.201 2.030 1.00 88.44 112 GLN A N 1
ATOM 806 C CA . GLN A 1 112 ? -10.564 3.002 0.800 1.00 88.44 112 GLN A CA 1
ATOM 807 C C . GLN A 1 112 ? -9.181 3.553 0.408 1.00 88.44 112 GLN A C 1
ATOM 809 O O . GLN A 1 112 ? -8.825 3.536 -0.773 1.00 88.44 112 GLN A O 1
ATOM 814 N N . GLN A 1 113 ? -8.368 3.990 1.376 1.00 89.50 113 GLN A N 1
ATOM 815 C CA . GLN A 1 113 ? -6.975 4.381 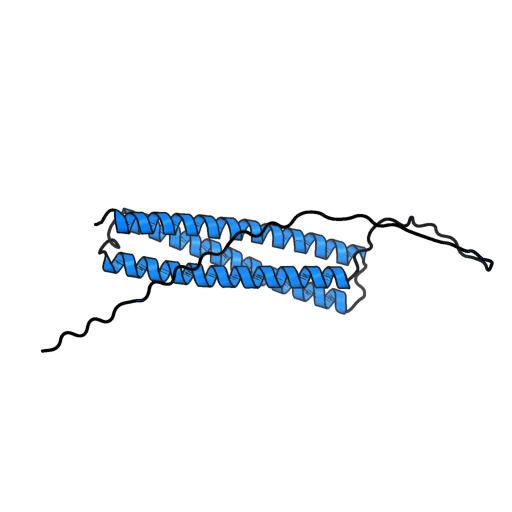1.122 1.00 89.50 113 GLN A CA 1
ATOM 816 C C . GLN A 1 113 ? -6.129 3.199 0.631 1.00 89.50 113 GLN A C 1
ATOM 818 O O . GLN A 1 113 ? -5.367 3.355 -0.323 1.00 89.50 113 GLN A O 1
ATOM 823 N N . HIS A 1 114 ? -6.300 2.012 1.216 1.00 84.12 114 HIS A N 1
ATOM 824 C CA . HIS A 1 114 ? -5.573 0.806 0.818 1.00 84.12 114 HIS A CA 1
ATOM 825 C C . HIS A 1 114 ? -5.946 0.346 -0.598 1.00 84.12 114 HIS A C 1
ATOM 827 O O . HIS A 1 114 ? -5.065 0.139 -1.429 1.00 84.12 114 HIS A O 1
ATOM 833 N N . GLN A 1 115 ? -7.237 0.331 -0.940 1.00 82.94 115 GLN A N 1
ATOM 834 C CA . GLN A 1 115 ? -7.713 0.059 -2.303 1.00 82.94 115 GLN A CA 1
ATOM 835 C C . GLN A 1 115 ? -7.161 1.064 -3.335 1.00 82.94 115 GLN A C 1
ATOM 837 O O . GLN A 1 115 ? -6.930 0.705 -4.491 1.00 82.94 115 GLN A O 1
ATOM 842 N N . ALA A 1 116 ? -6.922 2.319 -2.940 1.00 87.44 116 ALA A N 1
ATOM 843 C CA . ALA A 1 116 ? -6.285 3.326 -3.792 1.00 87.44 116 ALA A CA 1
ATOM 844 C C . ALA A 1 116 ? -4.754 3.164 -3.908 1.00 87.44 116 ALA A C 1
ATOM 846 O O . ALA A 1 116 ? -4.176 3.586 -4.913 1.00 87.44 116 ALA A O 1
ATOM 847 N N . VAL A 1 117 ? -4.084 2.561 -2.918 1.00 85.50 117 VAL A N 1
ATOM 848 C CA . VAL A 1 117 ? -2.686 2.106 -3.043 1.00 85.50 117 VAL A CA 1
ATOM 849 C C . VAL A 1 117 ? -2.612 0.914 -3.997 1.00 85.50 117 VAL A C 1
ATOM 851 O O . VAL A 1 117 ? -1.862 0.989 -4.964 1.00 85.50 117 VAL A O 1
ATOM 854 N N . ILE A 1 118 ? -3.446 -0.117 -3.809 1.00 80.31 118 ILE A N 1
ATOM 855 C CA . ILE A 1 118 ? -3.477 -1.317 -4.667 1.00 80.31 118 ILE A CA 1
ATOM 856 C C . ILE A 1 118 ? -3.684 -0.942 -6.139 1.00 80.31 118 ILE A C 1
ATOM 858 O O . ILE A 1 118 ? -2.880 -1.319 -6.981 1.00 80.31 118 ILE A O 1
ATOM 862 N N . LYS A 1 119 ? -4.672 -0.097 -6.464 1.00 84.94 119 LYS A N 1
ATOM 863 C CA . LYS A 1 119 ? -4.906 0.336 -7.858 1.00 84.94 119 LYS A CA 1
ATOM 864 C C . LYS A 1 119 ? -3.723 1.081 -8.482 1.00 84.94 119 LYS A C 1
ATOM 866 O O . LYS A 1 119 ? -3.486 0.950 -9.680 1.00 84.94 119 LYS A O 1
ATOM 871 N N . ARG A 1 120 ? -2.991 1.884 -7.697 1.00 85.75 120 ARG A N 1
ATOM 872 C CA . ARG A 1 120 ? -1.745 2.512 -8.168 1.00 85.75 120 ARG A CA 1
ATOM 873 C C . ARG A 1 120 ? -0.666 1.457 -8.387 1.00 85.75 120 ARG A C 1
ATOM 875 O O . ARG A 1 120 ? 0.042 1.530 -9.381 1.00 85.75 120 ARG A O 1
ATOM 882 N N . HIS A 1 121 ? -0.587 0.473 -7.502 1.00 80.19 121 HIS A N 1
ATOM 883 C CA . HIS A 1 121 ? 0.381 -0.610 -7.549 1.00 80.19 121 HIS A CA 1
ATOM 884 C C . HIS A 1 121 ? 0.184 -1.553 -8.745 1.00 80.19 121 HIS A C 1
ATOM 886 O O . HIS A 1 121 ? 1.141 -1.823 -9.462 1.00 80.19 121 HIS A O 1
ATOM 892 N N . ASP A 1 122 ? -1.050 -1.958 -9.054 1.00 83.00 122 ASP A N 1
ATOM 893 C CA . ASP A 1 122 ? -1.360 -2.758 -10.249 1.00 83.00 122 ASP A CA 1
ATOM 894 C C . ASP A 1 122 ? -0.937 -2.022 -11.539 1.00 83.00 122 ASP A C 1
ATOM 896 O O . ASP A 1 122 ? -0.378 -2.614 -12.468 1.00 83.00 122 ASP A O 1
ATOM 900 N N . ALA A 1 123 ? -1.135 -0.698 -11.583 1.00 87.50 123 ALA A N 1
ATOM 901 C CA . ALA A 1 123 ? -0.685 0.160 -12.681 1.00 87.50 123 ALA A CA 1
ATOM 902 C C . ALA A 1 123 ? 0.843 0.377 -12.719 1.00 87.50 123 ALA A C 1
ATOM 904 O O . ALA A 1 123 ? 1.384 0.752 -13.760 1.00 87.50 123 ALA A O 1
ATOM 905 N N . VAL A 1 124 ? 1.554 0.168 -11.609 1.00 85.19 124 VAL A N 1
ATOM 906 C CA . VAL A 1 124 ? 3.026 0.160 -11.542 1.00 85.19 124 VAL A CA 1
ATOM 907 C C . VAL A 1 124 ? 3.545 -1.168 -12.090 1.00 85.19 124 VAL A C 1
ATOM 909 O O . VAL A 1 124 ? 4.290 -1.155 -13.063 1.00 85.19 124 VAL A O 1
ATOM 912 N N . ILE A 1 125 ? 3.034 -2.300 -11.593 1.00 82.50 125 ILE A N 1
ATOM 913 C CA . ILE A 1 125 ? 3.365 -3.651 -12.081 1.00 82.50 125 ILE A CA 1
ATOM 914 C C . ILE A 1 125 ? 3.133 -3.770 -13.596 1.00 82.50 125 ILE A C 1
ATOM 916 O O . ILE A 1 125 ? 4.010 -4.236 -14.318 1.00 82.50 125 ILE A O 1
ATOM 920 N N . THR A 1 126 ? 1.996 -3.275 -14.101 1.00 87.38 126 THR A N 1
ATOM 921 C CA . THR A 1 126 ? 1.692 -3.290 -15.545 1.00 87.38 126 THR A CA 1
ATOM 922 C C . THR A 1 126 ? 2.729 -2.497 -16.351 1.00 87.38 126 THR A C 1
ATOM 924 O O . THR A 1 126 ? 3.230 -2.984 -17.363 1.00 87.38 126 THR A O 1
ATOM 927 N N . ARG A 1 127 ? 3.110 -1.296 -15.887 1.00 88.31 127 ARG A N 1
ATOM 928 C CA . ARG A 1 127 ? 4.155 -0.483 -16.535 1.00 88.31 127 ARG A CA 1
ATOM 929 C C . ARG A 1 127 ? 5.539 -1.125 -16.441 1.00 88.31 127 ARG A C 1
ATOM 931 O O . ARG A 1 127 ? 6.320 -0.978 -17.374 1.00 88.31 127 ARG A O 1
ATOM 938 N N . HIS A 1 128 ? 5.843 -1.825 -15.349 1.00 85.31 128 HIS A N 1
ATOM 939 C CA . HIS A 1 128 ? 7.118 -2.517 -15.164 1.00 85.31 128 HIS A CA 1
ATOM 940 C C . HIS A 1 128 ? 7.252 -3.694 -16.143 1.00 85.31 128 HIS A C 1
ATOM 942 O O . HIS A 1 128 ? 8.248 -3.762 -16.857 1.00 85.31 128 HIS A O 1
ATOM 948 N N . ALA A 1 129 ? 6.215 -4.524 -16.290 1.00 83.44 129 ALA A N 1
ATOM 949 C CA . ALA A 1 129 ? 6.189 -5.602 -17.283 1.00 83.44 129 ALA A CA 1
ATOM 950 C C . ALA A 1 129 ? 6.284 -5.074 -18.733 1.00 83.44 129 ALA A C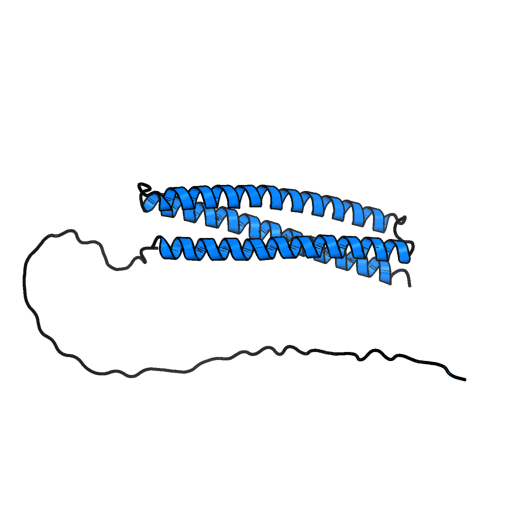 1
ATOM 952 O O . ALA A 1 129 ? 6.956 -5.658 -19.582 1.00 83.44 129 ALA A O 1
ATOM 953 N N . GLU A 1 130 ? 5.662 -3.925 -19.029 1.00 88.81 130 GLU A N 1
ATOM 954 C CA . GLU A 1 130 ? 5.841 -3.250 -20.321 1.00 88.81 130 GLU A CA 1
ATOM 955 C C . GLU A 1 130 ? 7.265 -2.715 -20.551 1.00 88.81 130 GLU A C 1
ATOM 957 O O . GLU A 1 130 ? 7.664 -2.559 -21.706 1.00 88.81 130 GLU A O 1
ATOM 962 N N . LEU A 1 131 ? 8.002 -2.347 -19.497 1.00 86.50 131 LEU A N 1
ATOM 963 C CA . LEU A 1 131 ? 9.399 -1.910 -19.593 1.00 86.50 131 LEU A CA 1
ATOM 964 C C . LEU A 1 131 ? 10.330 -3.107 -19.785 1.00 86.50 131 LEU A C 1
ATOM 966 O O . LEU A 1 131 ? 11.158 -3.066 -20.692 1.00 86.50 131 LEU A O 1
ATOM 970 N N . GLU A 1 132 ? 10.130 -4.189 -19.030 1.00 83.00 132 GLU A N 1
ATOM 971 C CA . GLU A 1 132 ? 10.868 -5.448 -19.188 1.00 83.00 132 GLU A CA 1
ATOM 972 C C . GLU A 1 132 ? 10.761 -5.964 -20.632 1.00 83.00 132 GLU A C 1
ATOM 974 O O . GLU A 1 132 ? 11.779 -6.118 -21.304 1.00 83.00 132 GLU A O 1
ATOM 979 N N . ALA A 1 133 ? 9.545 -6.060 -21.184 1.00 86.38 133 ALA A N 1
ATOM 980 C CA . ALA A 1 133 ? 9.332 -6.467 -22.576 1.00 86.38 133 ALA A CA 1
ATOM 981 C C . ALA A 1 133 ? 9.990 -5.525 -23.614 1.00 86.38 133 ALA A C 1
ATOM 983 O O . ALA A 1 133 ? 10.390 -5.968 -24.693 1.00 86.38 133 ALA A O 1
ATOM 984 N N . LYS A 1 134 ? 10.123 -4.221 -23.318 1.00 87.94 134 LYS A N 1
ATOM 985 C CA . LYS A 1 134 ? 10.853 -3.262 -24.177 1.00 87.94 134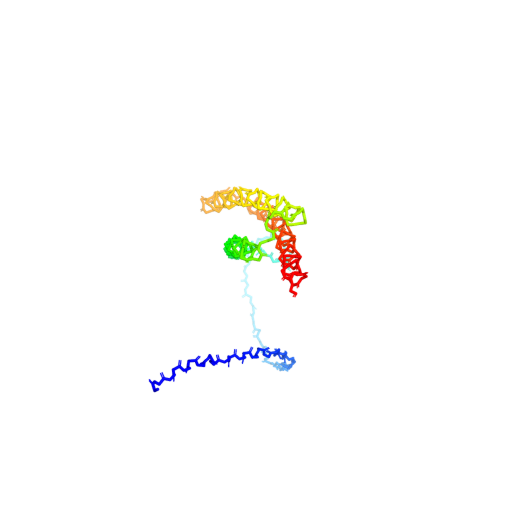 LYS A CA 1
ATOM 986 C C . LYS A 1 134 ? 12.367 -3.450 -24.080 1.00 87.94 134 LYS A C 1
ATOM 988 O O . LYS A 1 134 ? 13.053 -3.275 -25.083 1.00 87.94 134 LYS A O 1
ATOM 993 N N . HIS A 1 135 ? 12.888 -3.788 -22.901 1.00 85.56 135 HIS A N 1
ATOM 994 C CA . HIS A 1 135 ? 14.310 -4.074 -22.699 1.00 85.56 135 HIS A CA 1
ATOM 995 C C . HIS A 1 135 ? 14.689 -5.407 -23.367 1.00 85.56 135 HIS A C 1
ATOM 997 O O . HIS A 1 135 ? 15.673 -5.445 -24.105 1.00 85.56 135 HIS A O 1
ATOM 1003 N N . GLU A 1 136 ? 13.862 -6.451 -23.224 1.00 84.44 136 GLU A N 1
ATOM 1004 C CA . GLU A 1 136 ? 14.022 -7.750 -23.906 1.00 84.44 136 GLU A CA 1
ATOM 1005 C C . GLU A 1 136 ? 14.007 -7.632 -25.439 1.00 84.44 136 GLU A C 1
ATOM 1007 O O . GLU A 1 136 ? 14.797 -8.284 -26.123 1.00 84.44 136 GLU A O 1
ATOM 1012 N N . ALA A 1 137 ? 13.138 -6.778 -25.997 1.00 88.62 137 ALA A N 1
ATOM 1013 C CA . ALA A 1 137 ? 13.075 -6.522 -27.439 1.00 88.62 137 ALA A CA 1
ATOM 1014 C C . ALA A 1 137 ? 14.353 -5.862 -28.005 1.00 88.62 137 ALA A C 1
ATOM 1016 O O . ALA A 1 137 ? 14.565 -5.863 -29.222 1.00 88.62 137 ALA A O 1
ATOM 1017 N N . GLY A 1 138 ? 15.211 -5.318 -27.135 1.00 83.94 138 GLY A N 1
ATOM 1018 C CA . GLY A 1 138 ? 16.453 -4.650 -27.496 1.00 83.94 138 GLY A CA 1
ATOM 1019 C C . GLY A 1 138 ? 16.257 -3.258 -28.107 1.00 83.94 138 GLY A C 1
ATOM 1020 O O . GLY A 1 138 ? 15.152 -2.758 -28.302 1.00 83.94 138 GLY A O 1
ATOM 1021 N N . GLY A 1 139 ? 17.374 -2.588 -28.397 1.00 84.69 139 GLY A N 1
ATOM 1022 C CA . GLY A 1 139 ? 17.376 -1.230 -28.960 1.00 84.69 139 GLY A CA 1
ATOM 1023 C C . GLY A 1 139 ? 17.184 -0.100 -27.940 1.00 84.69 139 GLY A C 1
ATOM 1024 O O . GLY A 1 139 ? 17.352 1.064 -28.302 1.00 84.69 139 GLY A O 1
ATOM 1025 N N . VAL A 1 140 ? 16.913 -0.414 -26.669 1.00 87.06 140 VAL A N 1
ATOM 1026 C CA . VAL A 1 140 ? 16.972 0.551 -25.559 1.00 87.06 140 VAL A CA 1
ATOM 1027 C C . VAL A 1 140 ? 18.439 0.737 -25.126 1.00 87.06 140 VAL A C 1
ATOM 1029 O O . VAL A 1 140 ? 19.104 -0.252 -24.815 1.00 87.06 140 VAL A O 1
ATOM 1032 N N . PRO A 1 141 ? 18.991 1.967 -25.105 1.00 89.12 141 PRO A N 1
ATOM 1033 C CA . PRO A 1 141 ? 20.354 2.204 -24.626 1.00 89.12 141 PRO A CA 1
ATOM 1034 C C . PRO A 1 141 ? 20.514 1.874 -23.135 1.00 89.12 141 PRO A C 1
ATOM 1036 O O . PRO A 1 141 ? 19.614 2.148 -22.345 1.00 89.12 141 PRO A O 1
ATOM 1039 N N . GLU A 1 142 ? 21.691 1.394 -22.721 1.00 83.19 142 GLU A N 1
ATOM 1040 C CA . GLU A 1 142 ? 21.999 1.059 -21.315 1.00 83.19 142 GLU A CA 1
ATOM 1041 C C . GLU A 1 142 ? 21.697 2.211 -20.340 1.00 83.19 142 GLU A C 1
ATOM 1043 O O . GLU A 1 142 ? 21.100 2.002 -19.286 1.00 83.19 142 GLU A O 1
ATOM 1048 N N . ALA A 1 143 ? 22.026 3.447 -20.729 1.00 86.94 143 ALA A N 1
ATOM 1049 C CA . ALA A 1 143 ? 21.723 4.639 -19.940 1.00 86.94 143 ALA A CA 1
ATOM 1050 C C . ALA A 1 143 ? 20.210 4.852 -19.724 1.00 86.94 143 ALA A C 1
ATOM 1052 O O . ALA A 1 143 ? 19.812 5.291 -18.647 1.00 86.94 143 ALA A O 1
ATOM 1053 N N . GLN A 1 144 ? 19.376 4.511 -20.714 1.00 89.06 144 G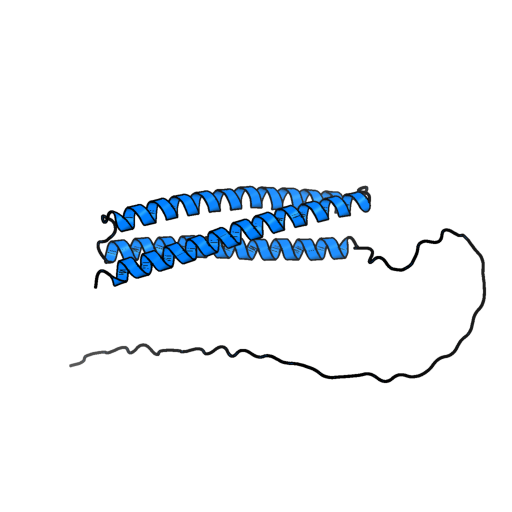LN A N 1
ATOM 1054 C CA . GLN A 1 144 ? 17.919 4.584 -20.592 1.00 89.06 144 GLN A CA 1
ATOM 1055 C C . GLN A 1 144 ? 17.388 3.437 -19.729 1.00 89.06 144 GLN A C 1
ATOM 1057 O O . GLN A 1 144 ? 16.627 3.705 -18.809 1.00 89.06 144 GLN A O 1
ATOM 1062 N N . MET A 1 145 ? 17.849 2.196 -19.944 1.00 85.81 145 MET A N 1
ATOM 1063 C CA . MET A 1 145 ? 17.455 1.055 -19.100 1.00 85.81 145 MET A CA 1
ATOM 1064 C C . MET A 1 145 ? 17.745 1.334 -17.622 1.00 85.81 145 MET A C 1
ATOM 1066 O O . MET A 1 145 ? 16.911 1.080 -16.756 1.00 85.81 145 MET A O 1
ATOM 1070 N N . ARG A 1 146 ? 18.904 1.930 -17.322 1.00 84.50 146 ARG A N 1
ATOM 1071 C CA . ARG A 1 146 ? 19.241 2.308 -15.951 1.00 84.50 146 ARG A CA 1
ATOM 1072 C C . ARG A 1 146 ? 18.356 3.429 -15.397 1.00 84.50 146 ARG A C 1
ATOM 1074 O O . ARG A 1 146 ? 17.939 3.330 -14.247 1.00 84.50 146 ARG A O 1
ATOM 1081 N N . GLN A 1 147 ? 18.040 4.452 -16.192 1.00 90.25 147 GLN A N 1
ATOM 1082 C CA . GLN A 1 147 ? 17.097 5.499 -15.786 1.00 90.25 147 GLN A CA 1
ATOM 1083 C C . GLN A 1 147 ? 15.698 4.924 -15.505 1.00 90.25 147 GLN A C 1
ATOM 1085 O O . GLN A 1 147 ? 15.083 5.299 -14.508 1.00 90.25 147 GLN A O 1
ATOM 1090 N N . ASP A 1 148 ? 15.219 4.006 -16.350 1.00 88.81 148 ASP A N 1
ATOM 1091 C CA . ASP A 1 148 ? 13.939 3.320 -16.164 1.00 88.81 148 ASP A CA 1
ATOM 1092 C C . ASP A 1 148 ? 13.934 2.572 -14.819 1.00 88.81 148 ASP A C 1
ATOM 1094 O O . ASP A 1 148 ? 13.041 2.778 -14.000 1.00 88.81 148 ASP A O 1
ATOM 1098 N N . HIS A 1 149 ? 14.975 1.783 -14.529 1.00 84.81 149 HIS A N 1
ATOM 1099 C CA . HIS A 1 149 ? 15.083 1.043 -13.267 1.00 84.81 149 HIS A CA 1
ATOM 1100 C C . HIS A 1 149 ? 15.244 1.931 -12.026 1.00 84.81 149 HIS A C 1
ATOM 1102 O O . HIS A 1 149 ? 14.669 1.616 -10.982 1.00 84.81 149 HIS A O 1
ATOM 1108 N N . ASP A 1 150 ? 15.991 3.034 -12.104 1.00 88.25 150 ASP A N 1
ATOM 1109 C CA . ASP A 1 150 ? 16.110 3.980 -10.988 1.00 88.25 150 ASP A CA 1
ATOM 1110 C C . ASP A 1 150 ? 14.747 4.656 -10.690 1.00 88.25 150 ASP A C 1
ATOM 1112 O O . ASP A 1 150 ? 14.400 4.848 -9.522 1.00 88.25 150 ASP A O 1
ATOM 1116 N N . GLN A 1 151 ? 13.923 4.916 -11.717 1.00 90.81 151 GLN A N 1
ATOM 1117 C CA . GLN A 1 151 ? 12.535 5.379 -11.561 1.00 90.81 151 GLN A CA 1
ATOM 1118 C C . GLN A 1 151 ? 11.624 4.293 -10.957 1.00 90.81 151 GLN A C 1
ATOM 1120 O O . GLN A 1 151 ? 10.902 4.578 -10.002 1.00 90.81 151 GLN A O 1
ATOM 1125 N N . MET A 1 152 ? 11.684 3.050 -11.454 1.00 87.25 152 MET A N 1
ATOM 1126 C CA . MET A 1 152 ? 10.912 1.912 -10.920 1.00 87.25 152 MET A CA 1
ATOM 1127 C C . MET A 1 152 ? 11.175 1.714 -9.418 1.00 87.25 152 MET A C 1
ATOM 1129 O O . MET A 1 152 ? 10.242 1.630 -8.620 1.00 87.25 152 MET A O 1
ATOM 1133 N N . LYS A 1 153 ? 12.452 1.733 -9.008 1.00 86.31 153 LYS A N 1
ATOM 1134 C CA . LYS A 1 153 ? 12.858 1.625 -7.596 1.00 86.31 153 LYS A CA 1
ATOM 1135 C C . LYS A 1 153 ? 12.293 2.753 -6.735 1.00 86.31 153 LYS A C 1
ATOM 1137 O O . LYS A 1 153 ? 11.925 2.500 -5.589 1.00 86.31 153 LYS A O 1
ATOM 1142 N N . ALA A 1 154 ? 12.241 3.981 -7.250 1.00 90.44 154 ALA A N 1
ATOM 1143 C CA . ALA A 1 154 ? 11.686 5.118 -6.522 1.00 90.44 154 ALA A CA 1
ATOM 1144 C C . ALA A 1 154 ? 10.163 4.989 -6.330 1.00 90.44 154 ALA A C 1
ATOM 1146 O O . ALA A 1 154 ? 9.666 5.239 -5.229 1.00 90.44 154 ALA A O 1
ATOM 1147 N N . GLU A 1 155 ? 9.431 4.548 -7.361 1.00 89.19 155 GLU A N 1
ATOM 1148 C CA . GLU A 1 155 ? 7.984 4.299 -7.276 1.00 89.19 155 GLU A CA 1
ATOM 1149 C C . GLU A 1 155 ? 7.661 3.170 -6.281 1.00 89.19 155 GLU A C 1
ATOM 1151 O O . GLU A 1 155 ? 6.822 3.354 -5.394 1.00 89.19 155 GLU A O 1
ATOM 1156 N N . ASP A 1 156 ? 8.379 2.045 -6.342 1.00 86.44 156 ASP A N 1
ATOM 1157 C CA . ASP A 1 156 ? 8.158 0.924 -5.422 1.00 86.44 156 ASP A CA 1
ATOM 1158 C C . ASP A 1 156 ? 8.538 1.280 -3.974 1.00 86.44 156 ASP A C 1
ATOM 1160 O O . ASP A 1 156 ? 7.804 0.942 -3.043 1.00 86.44 156 ASP A O 1
ATOM 1164 N N . GLN A 1 157 ? 9.622 2.037 -3.749 1.00 88.62 157 GLN A N 1
ATOM 1165 C CA . GLN A 1 157 ? 9.971 2.542 -2.413 1.00 88.62 157 GLN A CA 1
ATOM 1166 C C . GLN A 1 157 ? 8.883 3.448 -1.826 1.00 88.62 157 GLN A C 1
ATOM 1168 O O . GLN A 1 157 ? 8.586 3.340 -0.633 1.00 88.62 157 GLN A O 1
ATOM 1173 N N . GLN A 1 158 ? 8.269 4.318 -2.637 1.00 91.06 158 GLN A N 1
ATOM 1174 C CA . GLN A 1 158 ? 7.147 5.141 -2.187 1.00 91.06 158 GLN A CA 1
ATOM 1175 C C . GLN A 1 158 ? 5.957 4.260 -1.778 1.00 91.06 158 GLN A C 1
ATOM 1177 O O . GLN A 1 158 ? 5.391 4.447 -0.700 1.00 91.06 158 GLN A O 1
ATOM 1182 N N . ILE A 1 159 ? 5.594 3.271 -2.599 1.00 87.88 159 ILE A N 1
ATOM 1183 C CA . ILE A 1 159 ? 4.445 2.396 -2.327 1.00 87.88 159 ILE A CA 1
ATOM 1184 C C . ILE A 1 159 ? 4.684 1.535 -1.084 1.00 87.88 159 ILE A C 1
ATOM 1186 O O . ILE A 1 159 ? 3.782 1.407 -0.256 1.00 87.88 159 ILE A O 1
ATOM 1190 N N . GLN A 1 160 ? 5.900 1.016 -0.889 1.00 86.62 160 GLN A N 1
ATOM 1191 C CA . GLN A 1 160 ? 6.262 0.283 0.325 1.00 86.62 160 GLN A CA 1
ATOM 1192 C C . GLN A 1 160 ? 6.132 1.156 1.586 1.00 86.62 160 GLN A C 1
ATOM 1194 O O . GLN A 1 160 ? 5.616 0.682 2.598 1.00 86.62 160 GLN A O 1
ATOM 1199 N N . GLN A 1 161 ? 6.532 2.433 1.539 1.00 91.25 161 GLN A N 1
ATOM 1200 C CA . GLN A 1 161 ? 6.358 3.368 2.662 1.00 91.25 161 GLN A CA 1
ATOM 1201 C C . GLN A 1 161 ? 4.876 3.663 2.946 1.00 91.25 161 GLN A C 1
ATOM 1203 O O . GLN A 1 161 ? 4.447 3.637 4.102 1.00 91.25 161 GLN A O 1
ATOM 1208 N N . GLU A 1 162 ? 4.075 3.900 1.902 1.00 90.38 162 GLU A N 1
ATOM 1209 C CA . GLU A 1 162 ? 2.628 4.099 2.036 1.00 90.38 162 GLU A CA 1
ATOM 1210 C C . GLU A 1 162 ? 1.937 2.851 2.618 1.00 90.38 162 GLU A C 1
ATOM 1212 O O . GLU A 1 162 ? 1.132 2.965 3.545 1.00 90.38 162 GLU A O 1
ATOM 1217 N N . HIS A 1 163 ? 2.296 1.652 2.149 1.00 88.75 163 HIS A N 1
ATOM 1218 C CA . HIS A 1 163 ? 1.762 0.387 2.654 1.00 88.75 163 HIS A CA 1
ATOM 1219 C C . HIS A 1 163 ? 2.153 0.136 4.120 1.00 88.75 163 HIS A C 1
ATOM 1221 O O . HIS A 1 163 ? 1.289 -0.197 4.931 1.00 88.75 163 HIS A O 1
ATOM 1227 N N . GLN A 1 164 ? 3.418 0.361 4.500 1.00 90.06 164 GLN A N 1
ATOM 1228 C CA . GLN A 1 164 ? 3.877 0.243 5.894 1.00 90.06 164 GLN A CA 1
ATOM 1229 C C . GLN A 1 164 ? 3.076 1.147 6.839 1.00 90.06 164 GLN A C 1
ATOM 1231 O O . GLN A 1 164 ? 2.681 0.709 7.923 1.00 90.06 164 GLN A O 1
ATOM 1236 N N . LYS A 1 165 ? 2.782 2.385 6.418 1.00 93.06 165 LYS A N 1
ATOM 1237 C CA . LYS A 1 165 ? 1.922 3.296 7.181 1.00 93.06 165 LYS A CA 1
ATOM 1238 C C . LYS A 1 165 ? 0.509 2.726 7.350 1.00 93.06 165 LYS A C 1
ATOM 1240 O O . LYS A 1 165 ? -0.003 2.727 8.464 1.00 93.06 165 LYS A O 1
ATOM 1245 N N . LEU A 1 166 ? -0.106 2.211 6.283 1.00 92.19 166 LEU A N 1
ATOM 1246 C CA . LEU A 1 166 ? -1.459 1.640 6.348 1.00 92.19 166 LEU A CA 1
ATOM 1247 C C . LEU A 1 166 ? -1.530 0.393 7.246 1.00 92.19 166 LEU A C 1
ATOM 1249 O O . LEU A 1 166 ? -2.484 0.249 8.008 1.00 92.19 166 LEU A O 1
ATOM 1253 N N . VAL A 1 167 ? -0.506 -0.468 7.224 1.00 91.00 167 VAL A N 1
ATOM 1254 C CA . VAL A 1 167 ? -0.399 -1.628 8.129 1.00 91.00 167 VAL A CA 1
ATOM 1255 C C . VAL A 1 167 ? -0.265 -1.186 9.593 1.00 91.00 167 VAL A C 1
ATOM 1257 O O . VAL A 1 167 ? -0.908 -1.766 10.471 1.00 91.00 167 VAL A O 1
ATOM 1260 N N . ALA A 1 168 ? 0.515 -0.138 9.873 1.00 94.12 168 ALA A N 1
ATOM 1261 C CA . ALA A 1 168 ? 0.639 0.425 11.219 1.00 94.12 168 ALA A CA 1
ATOM 1262 C C . ALA A 1 168 ? -0.672 1.076 11.708 1.00 94.12 168 ALA A C 1
ATOM 1264 O O . ALA A 1 168 ? -1.092 0.844 12.845 1.00 94.12 168 ALA A O 1
ATOM 1265 N N . ASP A 1 169 ? -1.352 1.832 10.840 1.00 94.31 169 ASP A N 1
ATOM 1266 C CA . ASP A 1 169 ? -2.656 2.434 11.131 1.00 94.31 169 ASP A CA 1
ATOM 1267 C C . ASP A 1 169 ? -3.714 1.345 11.417 1.00 94.31 169 ASP A C 1
ATOM 1269 O O . ASP A 1 169 ? -4.447 1.446 12.405 1.00 94.31 169 ASP A O 1
ATOM 1273 N N . HIS A 1 170 ? -3.742 0.257 10.633 1.00 94.19 170 HIS A N 1
ATOM 1274 C CA . HIS A 1 170 ? -4.614 -0.900 10.874 1.00 94.19 170 HIS A CA 1
ATOM 1275 C C . HIS A 1 170 ? -4.323 -1.570 12.227 1.00 94.19 170 HIS A C 1
ATOM 1277 O O . HIS A 1 170 ? -5.241 -1.814 13.015 1.00 94.19 170 HIS A O 1
ATOM 1283 N N . ALA A 1 171 ? -3.047 -1.814 12.545 1.00 94.50 171 ALA A N 1
ATOM 1284 C CA . ALA A 1 171 ? -2.649 -2.409 13.820 1.00 94.50 171 ALA A CA 1
ATOM 1285 C C . ALA A 1 171 ? -3.104 -1.563 15.027 1.00 94.50 171 ALA A C 1
ATOM 1287 O O . ALA A 1 171 ? -3.551 -2.118 16.036 1.00 94.50 171 ALA A O 1
ATOM 1288 N N . SER A 1 172 ? -3.061 -0.230 14.906 1.00 95.88 172 SER A N 1
ATOM 1289 C CA . SER A 1 172 ? -3.599 0.694 15.912 1.00 95.88 172 SER A CA 1
ATOM 1290 C C . SER A 1 172 ? -5.120 0.551 16.069 1.00 95.88 172 SER A C 1
ATOM 1292 O O . SER A 1 172 ? -5.612 0.366 17.185 1.00 95.88 172 SER A O 1
ATOM 1294 N N . MET A 1 173 ? -5.876 0.527 14.963 1.00 95.00 173 MET A N 1
ATOM 1295 C CA . MET A 1 173 ? -7.336 0.340 15.000 1.00 95.00 173 MET A CA 1
ATOM 1296 C C . MET A 1 173 ? -7.739 -1.003 15.626 1.00 95.00 173 MET A C 1
ATOM 1298 O O . MET A 1 173 ? -8.676 -1.059 16.425 1.00 95.00 173 MET A O 1
ATOM 1302 N N . MET A 1 174 ? -6.995 -2.077 15.349 1.00 95.19 174 MET A N 1
ATOM 1303 C CA . MET A 1 174 ? -7.222 -3.386 15.969 1.00 95.19 174 MET A CA 1
ATOM 1304 C C . MET A 1 174 ? -6.881 -3.410 17.468 1.00 95.19 174 MET A C 1
ATOM 1306 O O . MET A 1 174 ? -7.514 -4.149 18.229 1.00 95.19 174 MET A O 1
ATOM 1310 N N . ALA A 1 175 ? -5.923 -2.600 17.928 1.00 96.00 175 ALA A N 1
ATOM 1311 C CA . ALA A 1 175 ? -5.650 -2.416 19.354 1.00 96.00 175 ALA A CA 1
ATOM 1312 C C . ALA A 1 175 ? -6.775 -1.629 20.055 1.00 96.00 175 ALA A C 1
ATOM 1314 O O . ALA A 1 175 ? -7.240 -2.044 21.120 1.00 96.00 175 ALA A O 1
ATOM 1315 N N . GLU A 1 176 ? -7.273 -0.553 19.436 1.00 95.06 176 GLU A N 1
ATOM 1316 C CA . GLU A 1 176 ? -8.449 0.183 19.920 1.00 95.06 176 GLU A CA 1
ATOM 1317 C C . GLU A 1 176 ? -9.686 -0.723 20.008 1.00 95.06 176 GLU A C 1
ATOM 1319 O O . GLU A 1 176 ? -10.385 -0.720 21.023 1.00 95.06 176 GLU A O 1
ATOM 1324 N N . HIS A 1 177 ? -9.927 -1.555 18.991 1.00 94.00 177 HIS A N 1
ATOM 1325 C CA . HIS A 1 177 ? -11.051 -2.486 18.981 1.00 94.00 177 HIS A CA 1
ATOM 1326 C C . HIS A 1 177 ? -10.991 -3.489 20.144 1.00 94.00 177 HIS A C 1
ATOM 1328 O O . HIS A 1 177 ? -11.964 -3.655 20.885 1.00 94.00 177 HIS A O 1
ATOM 1334 N N . LYS A 1 178 ? -9.821 -4.109 20.362 1.00 94.12 178 LYS A N 1
ATOM 1335 C CA . LYS A 1 178 ? -9.578 -5.024 21.492 1.00 94.12 178 LYS A CA 1
ATOM 1336 C C . LYS A 1 178 ? -9.832 -4.348 22.840 1.00 94.12 178 LYS A C 1
ATOM 1338 O O . LYS A 1 178 ? -10.384 -4.986 23.734 1.00 94.12 178 LYS A O 1
ATOM 1343 N N . LYS A 1 179 ? -9.482 -3.064 22.977 1.00 95.31 179 LYS A N 1
ATOM 1344 C CA . LYS A 1 179 ? -9.778 -2.278 24.180 1.00 95.31 179 LYS A CA 1
ATOM 1345 C C . LYS A 1 179 ? -11.287 -2.094 24.384 1.00 95.31 179 LYS A C 1
ATOM 1347 O O . LYS A 1 179 ? -11.776 -2.400 25.464 1.00 95.31 179 LYS A O 1
ATOM 1352 N N . MET A 1 180 ? -12.041 -1.701 23.352 1.00 93.50 180 MET A N 1
ATOM 1353 C CA . MET A 1 180 ? -13.506 -1.544 23.456 1.00 93.50 180 MET A CA 1
ATOM 1354 C C . MET A 1 180 ? -14.225 -2.845 23.857 1.00 93.50 180 MET A C 1
ATOM 1356 O O . MET A 1 180 ? -15.228 -2.799 24.565 1.00 93.50 180 MET A O 1
ATOM 1360 N N . LEU A 1 181 ? -13.712 -4.005 23.432 1.00 92.75 181 LEU A N 1
ATOM 1361 C CA . LEU A 1 181 ? -14.220 -5.319 23.848 1.00 92.75 181 LEU A CA 1
ATOM 1362 C C . LEU A 1 181 ? -13.837 -5.692 25.293 1.00 92.75 181 LEU A C 1
ATOM 1364 O O . LEU A 1 181 ? -14.545 -6.473 25.930 1.00 92.75 181 LEU A O 1
ATOM 1368 N N . ALA A 1 182 ? -12.719 -5.174 25.809 1.00 92.69 182 ALA A N 1
ATOM 1369 C CA . ALA A 1 182 ? -12.280 -5.392 27.186 1.00 92.69 1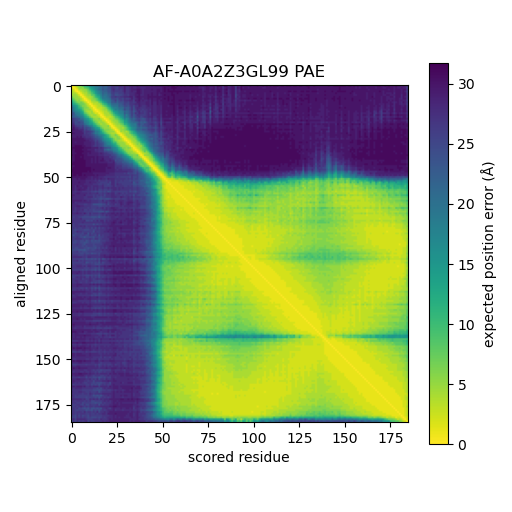82 ALA A CA 1
ATOM 1370 C C . ALA A 1 182 ? -13.043 -4.499 28.178 1.00 92.69 182 ALA A C 1
ATOM 1372 O O . ALA A 1 182 ? -13.512 -5.006 29.192 1.00 92.69 182 ALA A O 1
ATOM 1373 N N . ASP A 1 183 ? -13.252 -3.223 27.836 1.00 89.88 183 ASP A N 1
ATOM 1374 C CA . ASP A 1 183 ? -13.961 -2.215 28.647 1.00 89.88 183 ASP A CA 1
ATOM 1375 C C . ASP A 1 183 ? -15.471 -2.526 28.838 1.00 89.88 183 ASP A C 1
ATOM 1377 O O . ASP A 1 183 ? -16.190 -1.797 29.520 1.00 89.88 183 ASP A O 1
ATOM 1381 N N . LYS A 1 184 ? -15.964 -3.608 28.219 1.00 76.62 184 LYS A N 1
ATOM 1382 C CA . LYS A 1 184 ? -17.351 -4.101 28.267 1.00 76.62 184 LYS A CA 1
ATOM 1383 C C . LYS A 1 184 ? -17.569 -5.307 29.193 1.00 76.62 184 LYS A C 1
ATOM 1385 O O . LYS A 1 184 ? -18.694 -5.809 29.241 1.00 76.62 184 LYS A O 1
ATOM 1390 N N . LYS A 1 185 ? -16.514 -5.790 29.858 1.00 55.53 185 LYS A N 1
ATOM 1391 C CA . LYS A 1 185 ? -16.539 -6.912 30.812 1.00 55.53 185 LYS A CA 1
ATOM 1392 C C . LYS A 1 185 ? -16.680 -6.437 32.255 1.00 55.53 185 LYS A C 1
ATOM 1394 O O . LYS A 1 185 ? -17.334 -7.186 33.009 1.00 55.53 185 LYS A O 1
#

Organism: NCBI:txid1850093

Foldseek 3Di:
DDDDDDDDDDDDDDDDDDDDDDDDDDDDDDDDDDDDDDDDDDDDDDPDDPLCDVVNLVVVVVVLVVVVVVLVVLLVVLVVLVVVLVVLCVVLVNCPPPLNVVLVVVSVVLNVLSVVLVVVVVVLVVVVVVLNVVVVVDPQDSVRNVVVSVVSVVSSVVSVVSSVVSSVVSVVSSVSSVVVSVVSD